Protein AF-A0A970MDV4-F1 (afdb_monomer_lite)

pLDDT: mean 79.56, std 22.93, range [24.38, 98.31]

Radius of gyration: 23.41 Å; chains: 1; bounding box: 81×40×71 Å

Foldseek 3Di:
DDDDDDDDDDDPDDDPPPPPPDDDDDDDDDDDPDPPDPDDDDPPDPDDLDDVVLVLVLVLLLQLVQCLLQPVNGLCPPLAQAKWKKWKWFQPDPSDTQKIKIKTHGPDPVCLVVNNIKIFIWGQDPLGTASYTDDMDGDSDPVVRVVVCVVVRIDTDDMDMHHRHHRDQDDADDDDCQVVLVVLVVVCVQVVCVVVPPDFAKKKKFWAGDHSNYQKTWIWIADPVGWIKIWIWGQDSVRHIDTDDIGTDDPSCPSSSVSSNVRGPDMDMHGHD

Structure (mmCIF, N/CA/C/O backbone):
data_AF-A0A970MDV4-F1
#
_entry.id   AF-A0A970MDV4-F1
#
loop_
_atom_site.group_PDB
_atom_site.id
_atom_site.type_symbol
_atom_site.label_atom_id
_atom_site.label_alt_id
_atom_site.label_comp_id
_atom_site.label_asym_id
_atom_site.label_entity_id
_atom_site.label_seq_id
_atom_site.pdbx_PDB_ins_code
_atom_site.Cartn_x
_atom_site.Cartn_y
_atom_site.Cartn_z
_atom_site.occupancy
_atom_site.B_iso_or_equiv
_atom_site.auth_seq_id
_atom_site.auth_comp_id
_atom_site.auth_asym_id
_atom_site.auth_atom_id
_atom_site.pdbx_PDB_model_num
ATOM 1 N N . MET A 1 1 ? -52.901 -11.281 -4.671 1.00 34.19 1 MET A N 1
ATOM 2 C CA . MET A 1 1 ? -52.686 -11.154 -6.132 1.00 34.19 1 MET A CA 1
ATOM 3 C C . MET A 1 1 ? -52.089 -9.789 -6.435 1.00 34.19 1 MET A C 1
ATOM 5 O O . MET A 1 1 ? -52.514 -8.809 -5.845 1.00 34.19 1 MET A O 1
ATOM 9 N N . LYS A 1 2 ? -51.070 -9.789 -7.300 1.00 34.41 2 LYS A N 1
ATOM 10 C CA . LYS A 1 2 ? -50.222 -8.684 -7.784 1.00 34.41 2 LYS A CA 1
ATOM 11 C C . LYS A 1 2 ? -50.882 -7.292 -7.829 1.00 34.41 2 LYS A C 1
ATOM 13 O O . LYS A 1 2 ? -51.957 -7.164 -8.407 1.00 34.41 2 LYS A O 1
ATOM 18 N N . LYS A 1 3 ? -50.132 -6.257 -7.418 1.00 29.36 3 LYS A N 1
ATOM 19 C CA . LYS A 1 3 ? -49.651 -5.188 -8.323 1.00 29.36 3 LYS A CA 1
ATOM 20 C C . LYS A 1 3 ? -48.594 -4.291 -7.655 1.00 29.36 3 LYS A C 1
ATOM 22 O O . LYS A 1 3 ? -48.889 -3.377 -6.898 1.00 29.36 3 LYS A O 1
ATOM 27 N N . LEU A 1 4 ? -47.357 -4.623 -8.005 1.00 29.02 4 LEU A N 1
ATOM 28 C CA . LEU A 1 4 ? -46.197 -3.769 -8.258 1.00 29.02 4 LEU A CA 1
ATOM 29 C C . LEU A 1 4 ? -46.567 -2.307 -8.602 1.00 29.02 4 LEU A C 1
ATOM 31 O O . LEU A 1 4 ? -47.333 -2.071 -9.538 1.00 29.02 4 LEU A O 1
ATOM 35 N N . LYS A 1 5 ? -45.971 -1.339 -7.901 1.00 30.86 5 LYS A N 1
ATOM 36 C CA . LYS A 1 5 ? -45.812 0.043 -8.373 1.00 30.86 5 LYS A CA 1
ATOM 37 C C . LYS A 1 5 ? -44.342 0.418 -8.219 1.00 30.86 5 LYS A C 1
ATOM 39 O O . LYS A 1 5 ? -43.886 0.712 -7.122 1.00 30.86 5 LYS A O 1
ATOM 44 N N . TYR A 1 6 ? -43.616 0.348 -9.329 1.00 31.81 6 TYR A N 1
ATOM 45 C CA . TYR A 1 6 ? -42.300 0.954 -9.462 1.00 31.81 6 TYR A CA 1
ATOM 46 C C . TYR A 1 6 ? -42.467 2.469 -9.537 1.00 31.81 6 TYR A C 1
ATOM 48 O O . TYR A 1 6 ? -43.231 2.965 -10.366 1.00 31.81 6 TYR A O 1
ATOM 56 N N . VAL A 1 7 ? -41.729 3.188 -8.701 1.00 31.83 7 VAL A N 1
ATOM 57 C CA . VAL A 1 7 ? -41.377 4.582 -8.957 1.00 31.83 7 VAL A CA 1
ATOM 58 C C . VAL A 1 7 ? -39.902 4.560 -9.340 1.00 31.83 7 VAL A C 1
ATOM 60 O O . VAL A 1 7 ? -39.042 4.277 -8.512 1.00 31.83 7 VAL A O 1
ATOM 63 N N . LEU A 1 8 ? -39.648 4.765 -10.635 1.00 28.97 8 LEU A N 1
ATOM 64 C CA . LEU A 1 8 ? -38.337 5.101 -11.178 1.00 28.97 8 LEU A CA 1
ATOM 65 C C . LEU A 1 8 ? -37.892 6.437 -10.567 1.00 28.97 8 LEU A C 1
ATOM 67 O O . LEU A 1 8 ? -38.620 7.422 -10.687 1.00 28.97 8 LEU A O 1
ATOM 71 N N . LEU A 1 9 ? -36.683 6.488 -10.007 1.00 25.95 9 LEU A N 1
ATOM 72 C CA . LEU A 1 9 ? -35.907 7.724 -9.927 1.00 25.95 9 LEU A CA 1
ATOM 73 C C . LEU A 1 9 ? -34.641 7.561 -10.789 1.00 25.95 9 LEU A C 1
ATOM 75 O O . LEU A 1 9 ? -34.023 6.494 -10.754 1.00 25.95 9 LEU A O 1
ATOM 79 N N . PRO A 1 10 ? -34.287 8.566 -11.605 1.00 35.53 10 PRO A N 1
ATOM 80 C CA . PRO A 1 10 ? -33.277 8.437 -12.644 1.00 35.53 10 PRO A CA 1
ATOM 81 C C . PRO A 1 10 ? -31.856 8.465 -12.072 1.00 35.53 10 PRO A C 1
ATOM 83 O O . PRO A 1 10 ? -31.455 9.412 -11.399 1.00 35.53 10 PRO A O 1
ATOM 86 N N . PHE A 1 11 ? -31.084 7.435 -12.417 1.00 28.08 11 PHE A N 1
ATOM 87 C CA . PHE A 1 11 ? -29.625 7.436 -12.368 1.00 28.08 11 PHE A CA 1
ATOM 88 C C . PHE A 1 11 ? -29.104 8.508 -13.334 1.00 28.08 11 PHE A C 1
ATOM 90 O O . PHE A 1 11 ? -29.209 8.359 -14.552 1.00 28.08 11 PHE A O 1
ATOM 97 N N . ILE A 1 12 ? -28.526 9.582 -12.800 1.00 33.72 12 ILE A N 1
ATOM 98 C CA . ILE A 1 12 ? -27.684 10.491 -13.579 1.00 33.72 12 ILE A CA 1
ATOM 99 C C . ILE A 1 12 ? -26.326 9.801 -13.719 1.00 33.72 12 ILE A C 1
ATOM 101 O O . ILE A 1 12 ? -25.435 9.947 -12.888 1.00 33.72 12 ILE A O 1
ATOM 105 N N . PHE A 1 13 ? -26.202 8.983 -14.764 1.00 30.97 13 PHE A N 1
ATOM 106 C CA . PHE A 1 13 ? -24.912 8.547 -15.279 1.00 30.97 13 PHE A CA 1
ATOM 107 C C . PHE A 1 13 ? -24.285 9.738 -16.007 1.00 30.97 13 PHE A C 1
ATOM 109 O O . PHE A 1 13 ? -24.797 10.194 -17.031 1.00 30.97 13 PHE A O 1
ATOM 116 N N . GLY A 1 14 ? -23.190 10.254 -15.452 1.00 28.81 14 GLY A N 1
ATOM 117 C CA . GLY A 1 14 ? -22.307 11.185 -16.139 1.00 28.81 14 GLY A CA 1
ATOM 118 C C . GLY A 1 14 ? -21.745 10.513 -17.387 1.00 28.81 14 GLY A C 1
ATOM 119 O O . GLY A 1 14 ? -20.972 9.562 -17.311 1.00 28.81 14 GLY A O 1
ATOM 120 N N . ILE A 1 15 ? -22.205 11.001 -18.531 1.00 31.33 15 ILE A N 1
ATOM 121 C CA . ILE A 1 15 ? -21.808 10.614 -19.878 1.00 31.33 15 ILE A CA 1
ATOM 122 C C . ILE A 1 15 ? -20.316 10.932 -20.055 1.00 31.33 15 ILE A C 1
ATOM 124 O O . ILE A 1 15 ? -19.943 12.095 -20.197 1.00 31.33 15 ILE A O 1
ATOM 128 N N . PHE A 1 16 ? -19.464 9.905 -20.100 1.00 27.72 16 PHE A N 1
ATOM 129 C CA . PHE A 1 16 ? -18.185 10.012 -20.799 1.00 27.72 16 PHE A CA 1
ATOM 130 C C . PHE A 1 16 ? -18.484 9.910 -22.295 1.00 27.72 16 PHE A C 1
ATOM 132 O O . PHE A 1 16 ? -18.829 8.848 -22.816 1.00 27.72 16 PHE A O 1
ATOM 139 N N . ILE A 1 17 ? -18.413 11.050 -22.979 1.00 31.91 17 ILE A N 1
ATOM 140 C CA . ILE A 1 17 ? -18.464 11.122 -24.435 1.00 31.91 17 ILE A CA 1
ATOM 141 C C . ILE A 1 17 ? -17.200 10.436 -24.958 1.00 31.91 17 ILE A C 1
ATOM 143 O O . ILE A 1 17 ? -16.106 10.995 -24.910 1.00 31.91 17 ILE A O 1
ATOM 147 N N . ILE A 1 18 ? -17.360 9.213 -25.462 1.00 32.44 18 ILE A N 1
ATOM 148 C CA . ILE A 1 18 ? -16.395 8.579 -26.358 1.00 32.44 18 ILE A CA 1
ATOM 149 C C . ILE A 1 18 ? -16.449 9.374 -27.659 1.00 32.44 18 ILE A C 1
ATOM 151 O O . ILE A 1 18 ? -17.307 9.147 -28.513 1.00 32.44 18 ILE A O 1
ATOM 155 N N . GLN A 1 19 ? -15.545 10.336 -27.809 1.00 29.20 19 GLN A N 1
ATOM 156 C CA . GLN A 1 19 ? -15.331 10.979 -29.093 1.00 29.20 19 GLN A CA 1
ATOM 157 C C . GLN A 1 19 ? -14.361 10.111 -29.895 1.00 29.20 19 GLN A C 1
ATOM 159 O O . GLN A 1 19 ? -13.142 10.227 -29.798 1.00 29.20 19 GLN A O 1
ATOM 164 N N . ILE A 1 20 ? -14.946 9.190 -30.663 1.00 32.31 20 ILE A N 1
ATOM 165 C CA . ILE A 1 20 ? -14.275 8.448 -31.728 1.00 32.31 20 ILE A CA 1
ATOM 166 C C . ILE A 1 20 ? -13.854 9.475 -32.783 1.00 32.31 20 ILE A C 1
ATOM 168 O O . ILE A 1 20 ? -14.642 9.857 -33.646 1.00 32.31 20 ILE A O 1
ATOM 172 N N . CYS A 1 21 ? -12.609 9.939 -32.716 1.00 25.56 21 CYS A N 1
ATOM 173 C CA . CYS A 1 21 ? -11.969 10.588 -33.853 1.00 25.56 21 CYS A CA 1
ATOM 174 C C . CYS A 1 21 ? -11.434 9.500 -34.784 1.00 25.56 21 CYS A C 1
ATOM 176 O O . CYS A 1 21 ? -10.275 9.099 -34.732 1.00 25.56 21 CYS A O 1
ATOM 178 N N . SER A 1 22 ? -12.320 9.020 -35.650 1.00 28.19 22 SER A N 1
ATOM 179 C CA . SER A 1 22 ? -11.954 8.385 -36.906 1.00 28.19 22 SER A CA 1
ATOM 180 C C . SER A 1 22 ? -11.324 9.431 -37.828 1.00 28.19 22 SER A C 1
ATOM 182 O O . SER A 1 22 ? -12.033 10.287 -38.350 1.00 28.19 22 SER A O 1
ATOM 184 N N . CYS A 1 23 ? -10.015 9.325 -38.056 1.00 24.39 23 CYS A N 1
ATOM 185 C CA . CYS A 1 23 ? -9.337 9.941 -39.194 1.00 24.39 23 CYS A CA 1
ATOM 186 C C . CYS A 1 23 ? -8.389 8.921 -39.837 1.00 24.39 23 CYS A C 1
ATOM 188 O O . CYS A 1 23 ? -7.290 8.673 -39.360 1.00 24.39 23 CYS A O 1
ATOM 190 N N . SER A 1 24 ? -8.893 8.349 -40.929 1.00 24.38 24 SER A N 1
ATOM 191 C CA . SER A 1 24 ? -8.197 8.083 -42.189 1.00 24.38 24 SER A CA 1
ATOM 192 C C . SER A 1 24 ? -6.886 7.293 -42.167 1.00 24.38 24 SER A C 1
ATOM 1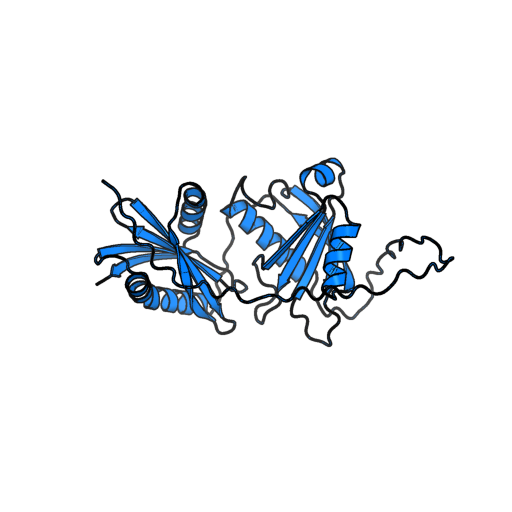94 O O . SER A 1 24 ? -5.798 7.824 -41.964 1.00 24.38 24 SER A O 1
ATOM 196 N N . TYR A 1 25 ? -7.013 6.032 -42.588 1.00 25.72 25 TYR A N 1
ATOM 197 C CA . TYR A 1 25 ? -5.978 5.306 -43.317 1.00 25.72 25 TYR A CA 1
ATOM 198 C C . TYR A 1 25 ? -5.470 6.147 -44.496 1.00 25.72 25 TYR A C 1
ATOM 200 O O . TYR A 1 25 ? -6.201 6.397 -45.456 1.00 25.72 25 TYR A O 1
ATOM 208 N N . THR A 1 26 ? -4.192 6.505 -44.469 1.00 26.41 26 THR A N 1
ATOM 209 C CA . THR A 1 26 ? -3.421 6.749 -45.688 1.00 26.41 26 THR A CA 1
ATOM 210 C C . THR A 1 26 ? -2.313 5.714 -45.759 1.00 26.41 26 THR A C 1
ATOM 212 O O . THR A 1 26 ? -1.418 5.696 -44.917 1.00 26.41 26 THR A O 1
ATOM 215 N N . ASN A 1 27 ? -2.390 4.858 -46.779 1.00 28.86 27 ASN A N 1
ATOM 216 C CA . ASN A 1 27 ? -1.297 3.998 -47.211 1.00 28.86 27 ASN A CA 1
ATOM 217 C C . ASN A 1 27 ? -0.048 4.856 -47.466 1.00 28.86 27 ASN A C 1
ATOM 219 O O . ASN A 1 27 ? -0.024 5.654 -48.401 1.00 28.86 27 ASN A O 1
ATOM 223 N N . GLY A 1 28 ? 0.977 4.674 -46.636 1.00 24.95 28 GLY A N 1
ATOM 224 C CA . GLY A 1 28 ? 2.299 5.268 -46.788 1.00 24.95 28 GLY A CA 1
ATOM 225 C C . GLY A 1 28 ? 3.351 4.182 -46.639 1.00 24.95 28 GLY A C 1
ATOM 226 O O . GLY A 1 28 ? 3.690 3.773 -45.536 1.00 24.95 28 GLY A O 1
ATOM 227 N N . ILE A 1 29 ? 3.824 3.693 -47.779 1.00 31.55 29 ILE A N 1
ATOM 228 C CA . ILE A 1 29 ? 4.949 2.773 -47.917 1.00 31.55 29 ILE A CA 1
ATOM 229 C C . ILE A 1 29 ? 6.215 3.427 -47.343 1.00 31.55 29 ILE A C 1
ATOM 231 O O . ILE A 1 29 ? 6.569 4.536 -47.737 1.00 31.55 29 ILE A O 1
ATOM 235 N N . GLY A 1 30 ? 6.927 2.685 -46.491 1.00 31.69 30 GLY A N 1
ATOM 236 C CA . GLY A 1 30 ? 8.358 2.859 -46.247 1.00 31.69 30 GLY A CA 1
ATOM 237 C C . GLY A 1 30 ? 8.736 3.590 -44.961 1.00 31.69 30 GLY A C 1
ATOM 238 O O . GLY A 1 30 ? 8.931 4.801 -44.967 1.00 31.69 30 GLY A O 1
ATOM 239 N N . LYS A 1 31 ? 8.976 2.823 -43.894 1.00 29.64 31 LYS A N 1
ATOM 240 C CA . LYS A 1 31 ? 10.114 2.996 -42.977 1.00 29.64 31 LYS A CA 1
ATOM 241 C C . LYS A 1 31 ? 10.286 1.701 -42.183 1.00 29.64 31 LYS A C 1
ATOM 243 O O . LYS A 1 31 ? 9.320 1.144 -41.688 1.00 29.64 31 LYS A O 1
ATOM 248 N N . SER A 1 32 ? 11.517 1.211 -42.187 1.00 30.95 32 SER A N 1
ATOM 249 C CA . SER A 1 32 ? 11.992 -0.040 -41.601 1.00 30.95 32 SER A CA 1
ATOM 250 C C . SER A 1 32 ? 11.464 -0.308 -40.192 1.00 30.95 32 SER A C 1
ATOM 252 O O . SER A 1 32 ? 11.582 0.565 -39.331 1.00 30.95 32 SER A O 1
ATOM 254 N N . ASP A 1 33 ? 11.014 -1.543 -39.962 1.00 34.38 33 ASP A N 1
ATOM 255 C CA . ASP A 1 33 ? 10.887 -2.157 -38.641 1.00 34.38 33 ASP A CA 1
ATOM 256 C C . ASP A 1 33 ? 12.262 -2.175 -37.961 1.00 34.38 33 ASP A C 1
ATOM 258 O O . ASP A 1 33 ? 13.054 -3.106 -38.106 1.00 34.38 33 ASP A O 1
ATOM 262 N N . ILE A 1 34 ? 12.583 -1.095 -37.256 1.00 32.12 34 ILE A N 1
ATOM 263 C CA . ILE A 1 34 ? 13.655 -1.080 -36.270 1.00 32.12 34 ILE A CA 1
ATOM 264 C C . ILE A 1 34 ? 12.935 -1.060 -34.933 1.00 32.12 34 ILE A C 1
ATOM 266 O O . ILE A 1 34 ? 12.512 -0.007 -34.460 1.00 32.12 34 ILE A O 1
ATOM 270 N N . ILE A 1 35 ? 12.769 -2.246 -34.350 1.00 33.47 35 ILE A N 1
ATOM 271 C CA . ILE A 1 35 ? 12.540 -2.374 -32.912 1.00 33.47 35 ILE A CA 1
ATOM 272 C C . ILE A 1 35 ? 13.696 -1.604 -32.258 1.00 33.47 35 ILE A C 1
ATOM 274 O O . ILE A 1 35 ? 14.850 -1.931 -32.554 1.00 33.47 35 ILE A O 1
ATOM 278 N N . PRO A 1 36 ? 13.446 -0.552 -31.458 1.00 31.20 36 PRO A N 1
ATOM 279 C CA . PRO A 1 36 ? 14.528 0.174 -30.821 1.00 31.20 36 PRO A CA 1
ATOM 280 C C . PRO A 1 36 ? 15.247 -0.791 -29.881 1.00 31.20 36 PRO A C 1
ATOM 282 O O . PRO A 1 36 ? 14.718 -1.199 -28.850 1.00 31.20 36 PRO A O 1
ATOM 285 N N . THR A 1 37 ? 16.453 -1.200 -30.269 1.00 29.08 37 THR A N 1
ATOM 286 C CA . THR A 1 37 ? 17.351 -1.951 -29.400 1.00 29.08 37 THR A CA 1
ATOM 287 C C . THR A 1 37 ? 17.608 -1.089 -28.164 1.00 29.08 37 THR A C 1
ATOM 289 O O . THR A 1 37 ? 18.023 0.061 -28.337 1.00 29.08 37 THR A O 1
ATOM 292 N N . PRO A 1 38 ? 17.383 -1.587 -26.934 1.00 36.47 38 PRO A N 1
ATOM 293 C CA . PRO A 1 38 ? 17.669 -0.819 -25.734 1.00 36.47 38 PRO A CA 1
ATOM 294 C C . PRO A 1 38 ? 19.141 -0.418 -25.748 1.00 36.47 38 PRO A C 1
ATOM 296 O O . PRO A 1 38 ? 20.031 -1.273 -25.767 1.00 36.47 38 PRO A O 1
ATOM 299 N N . THR A 1 39 ? 19.405 0.884 -25.783 1.00 35.47 39 THR A N 1
ATOM 300 C CA . THR A 1 39 ? 20.762 1.406 -25.660 1.00 35.47 39 THR A CA 1
ATOM 301 C C . THR A 1 39 ? 21.313 0.964 -24.300 1.00 35.47 39 THR A C 1
ATOM 303 O O . THR A 1 39 ? 20.648 1.196 -23.285 1.00 35.47 39 THR A O 1
ATOM 306 N N . PRO A 1 40 ? 22.491 0.318 -24.231 1.00 35.72 40 PRO A N 1
ATOM 307 C CA . PRO A 1 40 ? 23.094 -0.033 -22.954 1.00 35.72 40 PRO A CA 1
ATOM 308 C C . PRO A 1 40 ? 23.370 1.241 -22.149 1.00 35.72 40 PRO A C 1
ATOM 310 O O . PRO A 1 40 ? 23.857 2.242 -22.678 1.00 35.72 40 PRO A O 1
ATOM 313 N N . PHE A 1 41 ? 23.002 1.196 -20.872 1.00 42.53 41 PHE A N 1
ATOM 314 C CA . PHE A 1 41 ? 23.111 2.313 -19.941 1.00 42.53 41 PHE A CA 1
ATOM 315 C C . PHE A 1 41 ? 24.577 2.665 -19.669 1.00 42.53 41 PHE A C 1
ATOM 317 O O . PHE A 1 41 ? 25.425 1.784 -19.530 1.00 42.53 41 PHE A O 1
ATOM 324 N N . ASN A 1 42 ? 24.853 3.966 -19.594 1.00 34.66 42 ASN A N 1
ATOM 325 C CA . ASN A 1 42 ? 26.130 4.522 -19.172 1.00 34.66 42 ASN A CA 1
ATOM 326 C C . ASN A 1 42 ? 25.955 5.032 -17.736 1.00 34.66 42 ASN A C 1
ATOM 328 O O . ASN A 1 42 ? 25.297 6.048 -17.526 1.00 34.66 42 ASN A O 1
ATOM 332 N N . GLU A 1 43 ? 26.536 4.323 -16.767 1.00 41.81 43 GLU A N 1
ATOM 333 C CA . GLU A 1 43 ? 26.414 4.576 -15.318 1.00 41.81 43 GLU A CA 1
ATOM 334 C C . GLU A 1 43 ? 26.976 5.934 -14.847 1.00 41.81 43 GLU A C 1
ATOM 336 O O . GLU A 1 43 ? 26.873 6.262 -13.673 1.00 41.81 43 GLU A O 1
ATOM 341 N N . ASN A 1 44 ? 27.536 6.759 -15.740 1.00 34.31 44 ASN A N 1
ATOM 342 C CA . ASN A 1 44 ? 28.281 7.971 -15.375 1.00 34.31 44 ASN A CA 1
ATOM 343 C C . ASN A 1 44 ? 27.617 9.299 -15.802 1.00 34.31 44 ASN A C 1
ATOM 345 O O . ASN A 1 44 ? 28.288 10.327 -15.919 1.00 34.31 44 ASN A O 1
ATOM 349 N N . GLY A 1 45 ? 26.308 9.307 -16.064 1.00 40.19 45 GLY A N 1
ATOM 350 C CA . GLY A 1 45 ? 25.555 10.512 -16.435 1.00 40.19 45 GLY A CA 1
ATOM 351 C C . GLY A 1 45 ? 25.043 11.302 -15.227 1.00 40.19 45 GLY A C 1
ATOM 352 O O . GLY A 1 45 ? 23.876 11.185 -14.875 1.00 40.19 45 GLY A O 1
ATOM 353 N N . ASN A 1 46 ? 25.902 12.122 -14.616 1.00 38.53 46 ASN A N 1
ATOM 354 C CA . ASN A 1 46 ? 25.573 13.015 -13.497 1.00 38.53 46 ASN A CA 1
ATOM 355 C C . ASN A 1 46 ? 24.463 14.031 -13.846 1.00 38.53 46 ASN A C 1
ATOM 357 O O . ASN A 1 46 ? 24.745 15.077 -14.428 1.00 38.53 46 ASN A O 1
ATOM 361 N N . ASN A 1 47 ? 23.218 13.705 -13.484 1.00 44.81 47 ASN A N 1
ATOM 362 C CA . ASN A 1 47 ? 22.131 14.612 -13.079 1.00 44.81 47 ASN A CA 1
ATOM 363 C C . ASN A 1 47 ? 20.914 13.751 -12.705 1.00 44.81 47 ASN A C 1
ATOM 365 O O . ASN A 1 47 ? 19.972 13.607 -13.485 1.00 44.81 47 ASN A O 1
ATOM 369 N N . HIS A 1 48 ? 20.949 13.112 -11.536 1.00 54.44 48 HIS A N 1
ATOM 370 C CA . HIS A 1 48 ? 19.837 12.269 -11.116 1.00 54.44 48 HIS A CA 1
ATOM 371 C C . HIS A 1 48 ? 18.790 13.108 -10.381 1.00 54.44 48 HIS A C 1
ATOM 373 O O . HIS A 1 48 ? 18.959 13.446 -9.217 1.00 54.44 48 HIS A O 1
ATOM 379 N N . LEU A 1 49 ? 17.700 13.437 -11.081 1.00 71.12 49 LEU A N 1
ATOM 380 C CA . LEU A 1 49 ? 16.486 14.030 -10.495 1.00 71.12 49 LEU A CA 1
ATOM 381 C C . LEU A 1 49 ? 15.765 13.067 -9.528 1.00 71.12 49 LEU A C 1
ATOM 383 O O . LEU A 1 49 ? 14.822 13.465 -8.855 1.00 71.12 49 LEU A O 1
ATOM 387 N N . ILE A 1 50 ? 16.176 11.796 -9.501 1.00 81.75 50 ILE A N 1
ATOM 388 C CA . ILE A 1 50 ? 15.589 10.706 -8.718 1.00 81.75 50 ILE A CA 1
ATOM 389 C C . ILE A 1 50 ? 16.718 9.945 -8.036 1.00 81.75 50 ILE A C 1
ATOM 391 O O . ILE A 1 50 ? 17.632 9.486 -8.727 1.00 81.75 50 ILE A O 1
ATOM 395 N N . ASP A 1 51 ? 16.612 9.742 -6.724 1.00 87.81 51 ASP A N 1
ATOM 396 C CA . ASP A 1 51 ? 17.399 8.725 -6.033 1.00 87.81 51 ASP A CA 1
ATOM 397 C C . ASP A 1 51 ? 16.840 7.336 -6.377 1.00 87.81 51 ASP A C 1
ATOM 399 O O . ASP A 1 51 ? 15.726 6.960 -6.006 1.00 87.81 51 ASP A O 1
ATOM 403 N N . ILE A 1 52 ? 17.601 6.586 -7.174 1.00 88.00 52 ILE A N 1
ATOM 404 C CA . ILE A 1 52 ? 17.173 5.285 -7.684 1.00 88.00 52 ILE A CA 1
ATOM 405 C C . ILE A 1 52 ? 17.174 4.200 -6.602 1.00 88.00 52 ILE A C 1
ATOM 407 O O . ILE A 1 52 ? 16.426 3.233 -6.731 1.00 88.00 52 ILE A O 1
ATOM 411 N N . GLU A 1 53 ? 18.001 4.329 -5.563 1.00 90.69 53 GLU A N 1
ATOM 412 C CA . GLU A 1 53 ? 18.051 3.346 -4.480 1.00 90.69 53 GLU A CA 1
ATOM 413 C C . GLU A 1 53 ? 16.876 3.550 -3.524 1.00 90.69 53 GLU A C 1
ATOM 415 O O . GLU A 1 53 ? 16.198 2.575 -3.202 1.00 90.69 53 GLU A O 1
ATOM 420 N N . GLU A 1 54 ? 16.545 4.802 -3.193 1.00 89.94 54 GLU A N 1
ATOM 421 C CA . GLU A 1 54 ? 15.328 5.129 -2.433 1.00 89.94 54 GLU A CA 1
ATOM 422 C C . GLU A 1 54 ? 14.067 4.630 -3.160 1.00 89.94 54 GLU A C 1
ATOM 424 O O . GLU A 1 54 ? 13.185 4.008 -2.562 1.00 89.94 54 GLU A O 1
ATOM 429 N N . LEU A 1 55 ? 14.000 4.831 -4.482 1.00 91.38 55 LEU A N 1
ATOM 430 C CA . LEU A 1 55 ? 12.892 4.333 -5.295 1.00 91.38 55 LEU A CA 1
ATOM 431 C C . LEU A 1 55 ? 12.783 2.802 -5.233 1.00 91.38 55 LEU A C 1
ATOM 433 O O . LEU A 1 55 ? 11.687 2.266 -5.066 1.00 91.38 55 LEU A O 1
ATOM 437 N N . LYS A 1 56 ? 13.906 2.085 -5.372 1.00 92.69 56 LYS A N 1
ATOM 438 C CA . LYS A 1 56 ? 13.931 0.617 -5.282 1.00 92.69 56 LYS A CA 1
ATOM 439 C C . LYS A 1 56 ? 13.495 0.133 -3.904 1.00 92.69 56 LYS A C 1
ATOM 441 O O . LYS A 1 56 ? 12.745 -0.835 -3.833 1.00 92.69 56 LYS A O 1
ATOM 446 N N . GLU A 1 57 ? 13.948 0.783 -2.837 1.00 91.44 57 GLU A N 1
ATOM 447 C CA . GLU A 1 57 ? 13.558 0.438 -1.471 1.00 91.44 57 GLU A CA 1
ATOM 448 C C . GLU A 1 57 ? 12.052 0.622 -1.262 1.00 91.44 57 GLU A C 1
ATOM 450 O O . GLU A 1 57 ? 11.383 -0.298 -0.791 1.00 91.44 57 GLU A O 1
ATOM 455 N N . SER A 1 58 ? 11.495 1.757 -1.693 1.00 91.25 58 SER A N 1
ATOM 456 C CA . SER A 1 58 ? 10.055 2.026 -1.609 1.00 91.25 58 SER A CA 1
ATOM 457 C C . SER A 1 58 ? 9.229 0.979 -2.369 1.00 91.25 58 SER A C 1
ATOM 459 O O . SER A 1 58 ? 8.251 0.444 -1.849 1.00 91.25 58 SER A O 1
ATOM 461 N N . VAL A 1 59 ? 9.667 0.590 -3.568 1.00 93.56 59 VAL A N 1
ATOM 462 C CA . VAL A 1 59 ? 8.986 -0.434 -4.381 1.00 93.56 59 VAL A CA 1
ATOM 463 C C . VAL A 1 59 ? 9.088 -1.818 -3.761 1.00 93.56 59 VAL A C 1
ATOM 465 O O . VAL A 1 59 ? 8.117 -2.573 -3.784 1.00 93.56 59 VAL A O 1
ATOM 468 N N . ALA A 1 60 ? 10.247 -2.163 -3.202 1.00 93.56 60 ALA A N 1
ATOM 469 C CA . ALA A 1 60 ? 10.422 -3.421 -2.496 1.00 93.56 60 ALA A CA 1
ATOM 470 C C . ALA A 1 60 ? 9.492 -3.487 -1.277 1.00 93.56 60 ALA A C 1
ATOM 472 O O . ALA A 1 60 ? 8.757 -4.461 -1.143 1.00 93.56 60 ALA A O 1
ATOM 473 N N . ASN A 1 61 ? 9.459 -2.435 -0.452 1.00 92.56 61 ASN A N 1
ATOM 474 C CA . ASN A 1 61 ? 8.586 -2.349 0.721 1.00 92.56 61 ASN A CA 1
ATOM 475 C C . ASN A 1 61 ? 7.105 -2.448 0.350 1.00 92.56 61 ASN A C 1
ATOM 477 O O . ASN A 1 61 ? 6.375 -3.207 0.982 1.00 92.56 61 ASN A O 1
ATOM 481 N N . LEU A 1 62 ? 6.684 -1.782 -0.725 1.00 92.88 62 LEU A N 1
ATOM 482 C CA . LEU A 1 62 ? 5.325 -1.881 -1.246 1.00 92.88 62 LEU A CA 1
ATOM 483 C C . LEU A 1 62 ? 4.960 -3.330 -1.588 1.00 92.88 62 LEU A C 1
ATOM 485 O O . LEU A 1 62 ? 3.887 -3.805 -1.215 1.00 92.88 62 LEU A O 1
ATOM 489 N N . ILE A 1 63 ? 5.845 -4.033 -2.302 1.00 94.00 63 ILE A N 1
ATOM 490 C CA . ILE A 1 63 ? 5.627 -5.429 -2.702 1.00 94.00 63 ILE A CA 1
ATOM 491 C C . ILE A 1 63 ? 5.634 -6.347 -1.472 1.00 94.00 63 ILE A C 1
ATOM 493 O O . ILE A 1 63 ? 4.785 -7.230 -1.366 1.00 94.00 63 ILE A O 1
ATOM 497 N N . TYR A 1 64 ? 6.553 -6.137 -0.526 1.00 94.44 64 TYR A N 1
ATOM 498 C CA . TYR A 1 64 ? 6.613 -6.911 0.717 1.00 94.44 64 TYR A CA 1
ATOM 499 C C . TYR A 1 64 ? 5.351 -6.750 1.551 1.00 94.44 64 TYR A C 1
ATOM 501 O O . TYR A 1 64 ? 4.816 -7.745 2.039 1.00 94.44 64 TYR A O 1
ATOM 509 N N . ASP A 1 65 ? 4.871 -5.518 1.697 1.00 93.44 65 ASP A N 1
ATOM 510 C CA . ASP A 1 65 ? 3.654 -5.219 2.433 1.00 93.44 65 ASP A CA 1
ATOM 511 C C . ASP A 1 65 ? 2.450 -5.901 1.768 1.00 93.44 65 ASP A C 1
ATOM 513 O O . ASP A 1 65 ? 1.673 -6.561 2.457 1.00 93.44 65 ASP A O 1
ATOM 517 N N . ASP A 1 66 ? 2.310 -5.806 0.441 1.00 93.31 66 ASP A N 1
ATOM 518 C CA . ASP A 1 66 ? 1.211 -6.455 -0.283 1.00 93.31 66 ASP A CA 1
ATOM 519 C C . ASP A 1 66 ? 1.220 -7.980 -0.085 1.00 93.31 66 ASP A C 1
ATOM 521 O O . ASP A 1 66 ? 0.213 -8.562 0.323 1.00 93.31 66 ASP A O 1
ATOM 525 N N . ILE A 1 67 ? 2.378 -8.628 -0.248 1.00 93.75 67 ILE A N 1
ATOM 526 C CA . ILE A 1 67 ? 2.518 -10.074 -0.015 1.00 93.75 67 ILE A CA 1
ATOM 527 C C . ILE A 1 67 ? 2.211 -10.423 1.446 1.00 93.75 67 ILE A C 1
ATOM 529 O O . ILE A 1 67 ? 1.504 -11.393 1.716 1.00 93.75 67 ILE A O 1
ATOM 533 N N . TRP A 1 68 ? 2.682 -9.637 2.414 1.00 94.81 68 TRP A N 1
ATOM 534 C CA . TRP A 1 68 ? 2.466 -9.946 3.827 1.00 94.81 68 TRP A CA 1
ATOM 535 C C . TRP A 1 68 ? 1.004 -9.776 4.266 1.00 94.81 68 TRP A C 1
ATOM 537 O O . TRP A 1 68 ? 0.495 -10.577 5.060 1.00 94.81 68 TRP A O 1
ATOM 547 N N . PHE A 1 69 ? 0.321 -8.743 3.763 1.00 93.31 69 PHE A N 1
ATOM 548 C CA . PHE A 1 69 ? -1.075 -8.454 4.097 1.00 93.31 69 PHE A CA 1
ATOM 549 C C . PHE A 1 69 ? -2.065 -9.364 3.359 1.00 93.31 69 PHE A C 1
ATOM 551 O O . PHE A 1 69 ? -3.070 -9.757 3.960 1.00 93.31 69 PHE A O 1
ATOM 558 N N . PHE A 1 70 ? -1.796 -9.714 2.097 1.00 91.44 70 PHE A N 1
ATOM 559 C CA . PHE A 1 70 ? -2.715 -10.490 1.254 1.00 91.44 70 PHE A CA 1
ATOM 560 C C . PHE A 1 70 ? -2.329 -11.970 1.088 1.00 91.44 70 PHE A C 1
ATOM 562 O O . PHE A 1 70 ? -3.179 -12.775 0.701 1.00 91.44 70 PHE A O 1
ATOM 569 N N . GLY A 1 71 ? -1.095 -12.362 1.420 1.00 89.69 71 GLY A N 1
ATOM 570 C CA . GLY A 1 71 ? -0.605 -13.736 1.280 1.00 89.69 71 GLY A CA 1
ATOM 571 C C . GLY A 1 71 ? -0.743 -14.245 -0.155 1.00 89.69 71 GLY A C 1
ATOM 572 O O . GLY A 1 71 ? -0.466 -13.517 -1.102 1.00 89.69 71 GLY A O 1
ATOM 573 N N . ASP A 1 72 ? -1.266 -15.462 -0.319 1.00 87.25 72 ASP A N 1
ATOM 574 C CA . ASP A 1 72 ? -1.515 -16.094 -1.627 1.00 87.25 72 ASP A CA 1
ATOM 575 C C . ASP A 1 72 ? -2.510 -15.316 -2.516 1.00 87.25 72 ASP A C 1
ATOM 577 O O . ASP A 1 72 ? -2.664 -15.618 -3.696 1.00 87.25 72 ASP A O 1
ATOM 581 N N . SER A 1 73 ? -3.237 -14.344 -1.952 1.00 87.81 73 SER A N 1
ATOM 582 C CA . SER A 1 73 ? -4.127 -13.452 -2.712 1.00 87.81 73 SER A CA 1
ATOM 583 C C . SER A 1 73 ? -3.439 -12.165 -3.176 1.00 87.81 73 SER A C 1
ATOM 585 O O . SER A 1 73 ? -4.102 -11.315 -3.766 1.00 87.81 73 SER A O 1
ATOM 587 N N . SER A 1 74 ? -2.146 -11.995 -2.886 1.00 89.81 74 SER A N 1
ATOM 588 C CA . SER A 1 74 ? -1.353 -10.853 -3.336 1.00 89.81 74 SER A CA 1
ATOM 589 C C . SER A 1 74 ? -1.221 -10.844 -4.852 1.00 89.81 74 SER A C 1
ATOM 591 O O . SER A 1 74 ? -1.003 -11.871 -5.499 1.00 89.81 74 SER A O 1
ATOM 593 N N . ASP A 1 75 ? -1.261 -9.644 -5.420 1.00 86.06 75 ASP A N 1
ATOM 594 C CA . ASP A 1 75 ? -0.956 -9.447 -6.828 1.00 86.06 75 ASP A CA 1
ATOM 595 C C . ASP A 1 75 ? 0.523 -9.711 -7.149 1.00 86.06 75 ASP A C 1
ATOM 597 O O . ASP A 1 75 ? 0.877 -9.937 -8.307 1.00 86.06 75 ASP A O 1
ATOM 601 N N . PHE A 1 76 ? 1.389 -9.720 -6.145 1.00 90.12 76 PHE A N 1
ATOM 602 C CA . PHE A 1 76 ? 2.811 -10.001 -6.291 1.00 90.12 76 PHE A CA 1
ATOM 603 C C . PHE A 1 76 ? 3.178 -11.392 -5.780 1.00 90.12 76 PHE A C 1
ATOM 605 O O . PHE A 1 76 ? 4.357 -11.658 -5.525 1.00 90.12 76 PHE A O 1
ATOM 612 N N . ASP A 1 77 ? 2.200 -12.298 -5.662 1.00 86.50 77 ASP A N 1
ATOM 613 C CA . ASP A 1 77 ? 2.486 -13.690 -5.335 1.00 86.50 77 ASP A CA 1
ATOM 614 C C . ASP A 1 77 ? 3.563 -14.264 -6.274 1.00 86.50 77 ASP A C 1
ATOM 616 O O . ASP A 1 77 ? 3.584 -14.063 -7.494 1.00 86.50 77 ASP A O 1
ATOM 620 N N . GLY A 1 78 ? 4.527 -14.942 -5.658 1.00 87.00 78 GLY A N 1
ATOM 621 C CA . GLY A 1 78 ? 5.698 -15.498 -6.311 1.00 87.00 78 GLY A CA 1
ATOM 622 C C . GLY A 1 78 ? 6.770 -14.490 -6.743 1.00 87.00 78 GLY A C 1
ATOM 623 O O . GLY A 1 78 ? 7.728 -14.913 -7.391 1.00 87.00 78 GLY A O 1
ATOM 624 N N . PHE A 1 79 ? 6.691 -13.202 -6.398 1.00 91.06 79 PHE A N 1
ATOM 625 C CA . PHE A 1 79 ? 7.806 -12.269 -6.632 1.00 91.06 79 PHE A CA 1
ATOM 626 C C . PHE A 1 79 ? 8.981 -12.516 -5.674 1.00 91.06 79 PHE A C 1
ATOM 628 O O . PHE A 1 79 ? 10.118 -12.180 -6.001 1.00 91.06 79 PHE A O 1
ATOM 635 N N . GLU A 1 80 ? 8.726 -13.132 -4.519 1.00 91.56 80 GLU A N 1
ATOM 636 C CA . GLU A 1 80 ? 9.730 -13.379 -3.485 1.00 91.56 80 GLU A CA 1
ATOM 637 C C . GLU A 1 80 ? 10.938 -14.194 -3.972 1.00 91.56 80 GLU A C 1
ATOM 639 O O . GLU A 1 80 ? 10.819 -15.170 -4.717 1.00 91.56 80 GLU A O 1
ATOM 644 N N . ASN A 1 81 ? 12.108 -13.843 -3.437 1.00 91.50 81 ASN A N 1
ATOM 645 C CA . ASN A 1 81 ? 13.418 -14.445 -3.705 1.00 91.50 81 ASN A CA 1
ATOM 646 C C . ASN A 1 81 ? 13.869 -14.353 -5.169 1.00 91.50 81 ASN A C 1
ATOM 648 O O . ASN A 1 81 ? 14.624 -15.206 -5.643 1.00 91.50 81 ASN A O 1
ATOM 652 N N . LYS A 1 82 ? 13.439 -13.307 -5.881 1.00 89.81 82 LYS A N 1
ATOM 653 C CA . LYS A 1 82 ? 13.770 -13.093 -7.293 1.00 89.81 82 LYS A CA 1
ATOM 654 C C . LYS A 1 82 ? 14.388 -11.733 -7.538 1.00 89.81 82 LYS A C 1
ATOM 656 O O . LYS A 1 82 ? 14.168 -10.774 -6.802 1.00 89.81 82 LYS A O 1
ATOM 661 N N . THR A 1 83 ? 15.139 -11.661 -8.629 1.00 90.12 83 THR A N 1
ATOM 662 C CA . THR A 1 83 ? 15.700 -10.418 -9.148 1.00 90.12 83 THR A CA 1
ATOM 663 C C . THR A 1 83 ? 15.013 -10.075 -10.458 1.00 90.12 83 THR A C 1
ATOM 665 O O . THR A 1 83 ? 14.916 -10.909 -11.357 1.00 90.12 83 THR A O 1
ATOM 668 N N . PHE A 1 84 ? 14.574 -8.829 -10.577 1.00 91.56 84 PHE A N 1
ATOM 669 C CA . PHE A 1 84 ? 13.933 -8.293 -11.766 1.00 91.56 84 PHE A CA 1
ATOM 670 C C . PHE A 1 84 ? 14.825 -7.217 -12.367 1.00 91.56 84 PHE A C 1
ATOM 672 O O . PHE A 1 84 ? 15.379 -6.380 -11.645 1.00 91.56 84 PHE A O 1
ATOM 679 N N . LYS A 1 85 ? 14.939 -7.203 -13.697 1.00 92.50 85 LYS A N 1
ATOM 680 C CA . LYS A 1 85 ? 15.375 -5.980 -14.377 1.00 92.50 85 LYS A CA 1
ATOM 681 C C . LYS A 1 85 ? 14.247 -4.976 -14.267 1.00 92.50 85 LYS A C 1
ATOM 683 O O . LYS A 1 85 ? 13.084 -5.359 -14.376 1.00 92.50 85 LYS A O 1
ATOM 688 N N . ILE A 1 86 ? 14.594 -3.711 -14.085 1.00 94.06 86 ILE A N 1
ATOM 689 C CA . ILE A 1 86 ? 13.608 -2.640 -14.050 1.00 94.06 86 ILE A CA 1
ATOM 690 C C . ILE A 1 86 ? 13.876 -1.588 -15.114 1.00 94.06 86 ILE A C 1
ATOM 692 O O . ILE A 1 86 ? 15.029 -1.295 -15.431 1.00 94.06 86 ILE A O 1
ATOM 696 N N . GLY A 1 87 ? 12.798 -1.027 -15.649 1.00 94.31 87 GLY A N 1
ATOM 697 C CA . GLY A 1 87 ? 12.801 0.177 -16.471 1.00 94.31 87 GLY A CA 1
ATOM 698 C C . GLY A 1 87 ? 12.024 1.266 -15.751 1.00 94.31 87 GLY A C 1
ATOM 699 O O . GLY A 1 87 ? 10.899 1.031 -15.317 1.00 94.31 87 GLY A O 1
ATOM 700 N N . VAL A 1 88 ? 12.627 2.438 -15.613 1.00 93.94 88 VAL A N 1
ATOM 701 C CA . VAL A 1 88 ? 12.048 3.592 -14.929 1.00 93.94 88 VAL A CA 1
ATOM 702 C C . VAL A 1 88 ? 11.587 4.594 -15.969 1.00 93.94 88 VAL A C 1
ATOM 704 O O . VAL A 1 88 ? 12.341 4.951 -16.875 1.00 93.94 88 VAL A O 1
ATOM 707 N N . TYR A 1 89 ? 10.353 5.057 -15.821 1.00 93.12 89 TYR A N 1
ATOM 708 C CA . TYR A 1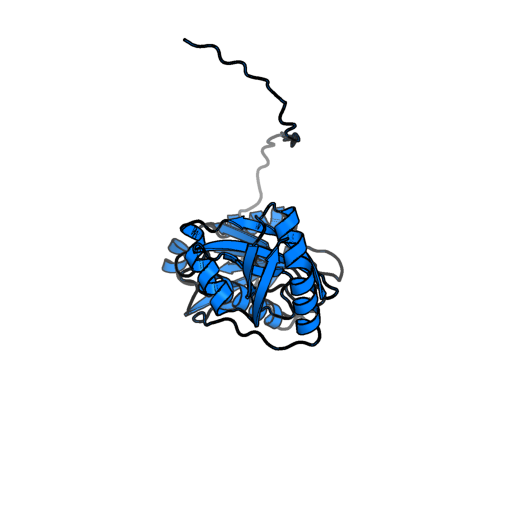 89 ? 9.701 5.981 -16.733 1.00 93.12 89 TYR A CA 1
ATOM 709 C C . TYR A 1 89 ? 9.160 7.167 -15.945 1.00 93.12 89 TYR A C 1
ATOM 711 O O . TYR A 1 89 ? 8.463 7.000 -14.945 1.00 93.12 89 TYR A O 1
ATOM 719 N N . ILE A 1 90 ? 9.459 8.374 -16.412 1.00 91.81 90 ILE A N 1
ATOM 720 C CA . ILE A 1 90 ? 9.067 9.620 -15.754 1.00 91.81 90 ILE A CA 1
ATOM 721 C C . ILE A 1 90 ? 8.229 10.462 -16.696 1.00 91.81 90 ILE A C 1
ATOM 723 O O . ILE A 1 90 ? 8.411 10.443 -17.916 1.00 91.81 90 ILE A O 1
ATOM 727 N N . LYS A 1 91 ? 7.315 11.246 -16.137 1.00 88.06 91 LYS A N 1
ATOM 728 C CA . LYS A 1 91 ? 6.620 12.254 -16.924 1.00 88.06 91 LYS A CA 1
ATOM 729 C C . LYS A 1 91 ? 7.605 13.376 -17.219 1.00 88.06 91 LYS A C 1
ATOM 731 O O . LYS A 1 91 ? 8.190 13.934 -16.299 1.00 88.06 91 LYS A O 1
ATOM 736 N N . ASN A 1 92 ? 7.802 13.700 -18.495 1.00 68.62 92 ASN A N 1
ATOM 737 C CA . ASN A 1 92 ? 8.747 14.739 -18.899 1.00 68.62 92 ASN A CA 1
ATOM 738 C C . ASN A 1 92 ? 8.172 16.120 -18.528 1.00 68.62 92 ASN A C 1
ATOM 740 O O . ASN A 1 92 ? 7.467 16.758 -19.312 1.00 68.62 92 ASN A O 1
ATOM 744 N N . LYS A 1 93 ? 8.380 16.526 -17.277 1.00 57.47 93 LYS A N 1
ATOM 745 C CA . LYS A 1 93 ? 8.005 17.819 -16.714 1.00 57.47 93 LYS A CA 1
ATOM 746 C C . LYS A 1 93 ? 9.184 18.311 -15.881 1.00 57.47 93 LYS A C 1
ATOM 748 O O . LYS A 1 93 ? 9.703 17.565 -15.063 1.00 57.47 93 LYS A O 1
ATOM 753 N N . ASN A 1 94 ? 9.599 19.546 -16.151 1.00 58.75 94 ASN A N 1
ATOM 754 C CA . ASN A 1 94 ? 10.615 20.316 -15.426 1.00 58.75 94 ASN A CA 1
ATOM 755 C C . ASN A 1 94 ? 10.684 19.962 -13.935 1.00 58.75 94 ASN A C 1
ATOM 757 O O . ASN A 1 94 ? 9.624 19.950 -13.323 1.00 58.75 94 ASN A O 1
ATOM 761 N N . ASP A 1 95 ? 11.896 19.770 -13.402 1.00 58.94 95 ASP A N 1
ATOM 762 C CA . ASP A 1 95 ? 12.380 19.729 -12.002 1.00 58.94 95 ASP A CA 1
ATOM 763 C C . ASP A 1 95 ? 11.537 19.068 -10.887 1.00 58.94 95 ASP A C 1
ATOM 765 O O . ASP A 1 95 ? 12.048 18.878 -9.788 1.00 58.94 95 ASP A O 1
ATOM 769 N N . ASN A 1 96 ? 10.283 18.688 -11.120 1.00 69.62 96 ASN A N 1
ATOM 770 C CA . ASN A 1 96 ? 9.373 18.145 -10.129 1.00 69.62 96 ASN A CA 1
ATOM 771 C C . ASN A 1 96 ? 8.669 16.908 -10.691 1.00 69.62 96 ASN A C 1
ATOM 773 O O . ASN A 1 96 ? 7.787 16.991 -11.552 1.00 69.62 96 ASN A O 1
ATOM 777 N N . ILE A 1 97 ? 9.097 15.756 -10.190 1.00 82.06 97 ILE A N 1
ATOM 778 C CA . ILE A 1 97 ? 8.581 14.444 -10.557 1.00 82.06 97 ILE A CA 1
ATOM 779 C C . ILE A 1 97 ? 7.543 14.081 -9.502 1.00 82.06 97 ILE A C 1
ATOM 781 O O . ILE A 1 97 ? 7.899 13.822 -8.360 1.00 82.06 97 ILE A O 1
ATOM 785 N N . ASP A 1 98 ? 6.269 14.100 -9.889 1.00 86.88 98 ASP A N 1
ATOM 786 C CA . ASP A 1 98 ? 5.123 13.766 -9.029 1.00 86.88 98 ASP A CA 1
ATOM 787 C C . ASP A 1 98 ? 4.854 12.255 -8.965 1.00 86.88 98 ASP A C 1
ATOM 789 O O . ASP A 1 98 ? 4.234 11.744 -8.033 1.00 86.88 98 ASP A O 1
ATOM 793 N N . SER A 1 99 ? 5.298 11.532 -9.988 1.00 91.25 99 SER A N 1
ATOM 794 C CA . SER A 1 99 ? 4.988 10.128 -10.189 1.00 91.25 99 SER A CA 1
ATOM 795 C C . SER A 1 99 ? 5.991 9.469 -11.126 1.00 91.25 99 SER A C 1
ATOM 797 O O . SER A 1 99 ? 6.513 10.085 -12.063 1.00 91.25 99 SER A O 1
ATOM 799 N N . ILE A 1 100 ? 6.237 8.189 -10.880 1.00 92.69 100 ILE A N 1
ATOM 800 C CA . ILE A 1 100 ? 7.183 7.362 -11.620 1.00 92.69 100 ILE A CA 1
ATOM 801 C C . ILE A 1 100 ? 6.506 6.039 -11.945 1.00 92.69 100 ILE A C 1
ATOM 803 O O . ILE A 1 100 ? 5.883 5.432 -11.078 1.00 92.69 100 ILE A O 1
ATOM 807 N N . PHE A 1 101 ? 6.661 5.569 -13.179 1.00 94.31 101 PHE A N 1
ATOM 808 C CA . PHE A 1 101 ? 6.354 4.187 -13.524 1.00 94.31 101 PHE A CA 1
ATOM 809 C C . PHE A 1 101 ? 7.618 3.336 -13.464 1.00 94.31 101 PHE A C 1
ATOM 811 O O . PHE A 1 101 ? 8.645 3.690 -14.045 1.00 94.31 101 PHE A O 1
ATOM 818 N N . ILE A 1 102 ? 7.525 2.182 -12.811 1.00 94.62 102 ILE A N 1
ATOM 819 C CA . ILE A 1 102 ? 8.567 1.160 -12.807 1.00 94.62 102 ILE A CA 1
ATOM 820 C C . ILE A 1 102 ? 8.019 -0.092 -13.455 1.00 94.62 102 ILE A C 1
ATOM 822 O O . ILE A 1 102 ? 7.109 -0.722 -12.926 1.00 94.62 102 ILE A O 1
ATOM 826 N N . CYS A 1 103 ? 8.602 -0.468 -14.584 1.00 94.50 103 CYS A N 1
ATOM 827 C CA . CYS A 1 103 ? 8.369 -1.762 -15.205 1.00 94.50 103 CYS A CA 1
ATOM 828 C C . CYS A 1 103 ? 9.327 -2.786 -14.619 1.00 94.50 103 CYS A C 1
ATOM 830 O O . CYS A 1 103 ? 10.532 -2.552 -14.616 1.00 94.50 103 CYS A O 1
ATOM 832 N N . MET A 1 104 ? 8.806 -3.920 -14.176 1.00 92.88 104 MET A N 1
ATOM 833 C CA . MET A 1 104 ? 9.548 -5.082 -13.716 1.00 92.88 104 MET A CA 1
ATOM 834 C C . MET A 1 104 ? 9.508 -6.159 -14.801 1.00 92.88 104 MET A C 1
ATOM 836 O O . MET A 1 104 ? 8.440 -6.614 -15.214 1.00 92.88 104 MET A O 1
ATOM 840 N N . TYR A 1 105 ? 10.693 -6.571 -15.244 1.00 88.19 105 TYR A N 1
ATOM 841 C CA . TYR A 1 105 ? 10.900 -7.567 -16.289 1.00 88.19 105 TYR A CA 1
ATOM 842 C C . TYR A 1 105 ? 11.469 -8.847 -15.654 1.00 88.19 105 TYR A C 1
ATOM 844 O O . TYR A 1 105 ? 12.638 -8.850 -15.236 1.00 88.19 105 TYR A O 1
ATOM 852 N N . PRO A 1 106 ? 10.685 -9.939 -15.558 1.00 81.88 106 PRO A N 1
ATOM 853 C CA . PRO A 1 106 ? 11.194 -11.213 -15.062 1.00 81.88 106 PRO A CA 1
ATOM 854 C C . PRO A 1 106 ? 12.277 -11.761 -16.004 1.00 81.88 106 PRO A C 1
ATOM 856 O O . PRO A 1 106 ? 12.046 -11.947 -17.204 1.00 81.88 106 PRO A O 1
ATOM 859 N N . GLU A 1 107 ? 13.475 -12.023 -15.471 1.00 75.12 107 GLU A N 1
ATOM 860 C CA . GLU A 1 107 ? 14.596 -12.522 -16.283 1.00 75.12 107 GLU A CA 1
ATOM 861 C C . GLU A 1 107 ? 14.345 -13.963 -16.777 1.00 75.12 107 GLU A C 1
ATOM 863 O O . GLU A 1 107 ? 14.673 -14.293 -17.921 1.00 75.12 107 GLU A O 1
ATOM 868 N N . GLU A 1 108 ? 13.699 -14.805 -15.965 1.00 74.94 108 GLU A N 1
ATOM 869 C CA . GLU A 1 108 ? 13.409 -16.204 -16.301 1.00 74.94 108 GLU A CA 1
ATOM 870 C C . GLU A 1 108 ? 12.055 -16.372 -17.010 1.00 74.94 108 GLU A C 1
ATOM 872 O O . GLU A 1 108 ? 11.037 -15.808 -16.606 1.00 74.94 108 GLU A O 1
ATOM 877 N N . GLU A 1 109 ? 12.034 -17.203 -18.054 1.00 71.81 109 GLU A N 1
ATOM 878 C CA . GLU A 1 109 ? 10.850 -17.471 -18.886 1.00 71.81 109 GLU A CA 1
ATOM 879 C C . GLU A 1 109 ? 9.679 -18.050 -18.089 1.00 71.81 109 GLU A C 1
ATOM 881 O O . GLU A 1 109 ? 8.557 -17.566 -18.206 1.00 71.81 109 GLU A O 1
ATOM 886 N N . ILE A 1 110 ? 9.962 -18.985 -17.178 1.00 69.88 110 ILE A N 1
ATOM 887 C CA . ILE A 1 110 ? 8.955 -19.592 -16.298 1.00 69.88 110 ILE A CA 1
ATOM 888 C C . ILE A 1 110 ? 8.246 -18.566 -15.400 1.00 69.88 110 ILE A C 1
ATOM 890 O O . ILE A 1 110 ? 7.122 -18.795 -14.955 1.00 69.88 110 ILE A O 1
ATOM 894 N N . TYR A 1 111 ? 8.891 -17.432 -15.114 1.00 70.94 111 TYR A N 1
ATOM 895 C CA . TYR A 1 111 ? 8.277 -16.343 -14.363 1.00 70.94 111 TYR A CA 1
ATOM 896 C C . TYR A 1 111 ? 7.521 -15.388 -15.272 1.00 70.94 111 TYR A C 1
ATOM 898 O O . TYR A 1 111 ? 6.451 -14.942 -14.876 1.00 70.94 111 TYR A O 1
ATOM 906 N N . ARG A 1 112 ? 7.995 -15.142 -16.500 1.00 70.38 112 ARG A N 1
ATOM 907 C CA . ARG A 1 112 ? 7.225 -14.371 -17.489 1.00 70.38 112 ARG A CA 1
ATOM 908 C C . ARG A 1 112 ? 5.871 -15.014 -17.778 1.00 70.38 112 ARG A C 1
ATOM 910 O O . ARG A 1 112 ? 4.871 -14.315 -17.764 1.00 70.38 112 ARG A O 1
ATOM 917 N N . GLU A 1 113 ? 5.819 -16.334 -17.939 1.00 68.12 113 GLU A N 1
ATOM 918 C CA . GLU A 1 113 ? 4.560 -17.053 -18.197 1.00 68.12 113 GLU A CA 1
ATOM 919 C C . GLU A 1 113 ? 3.571 -17.005 -17.020 1.00 68.12 113 GLU A C 1
ATOM 921 O O . GLU A 1 113 ? 2.362 -17.067 -17.227 1.00 68.12 113 GLU A O 1
ATOM 926 N N . LYS A 1 114 ? 4.069 -16.907 -15.780 1.00 71.12 114 LYS A N 1
ATOM 927 C CA . LYS A 1 114 ? 3.231 -16.924 -14.568 1.00 71.12 114 LYS A CA 1
ATOM 928 C C . LYS A 1 114 ? 2.842 -15.538 -14.065 1.00 71.12 114 LYS A C 1
ATOM 930 O O . LYS A 1 114 ? 1.756 -15.380 -13.522 1.00 71.12 114 LYS A O 1
ATOM 935 N N . MET A 1 115 ? 3.743 -14.569 -14.186 1.00 74.56 115 MET A N 1
ATOM 936 C CA . MET A 1 115 ? 3.628 -13.240 -13.567 1.00 74.56 115 MET A CA 1
ATOM 937 C C . MET A 1 115 ? 3.416 -12.138 -14.601 1.00 74.56 115 MET A C 1
ATOM 939 O O . MET A 1 115 ? 2.950 -11.055 -14.251 1.00 74.56 115 MET A O 1
ATOM 943 N N . GLY A 1 116 ? 3.753 -12.410 -15.864 1.00 82.56 116 GLY A N 1
ATOM 944 C CA . GLY A 1 116 ? 3.807 -11.402 -16.909 1.00 82.56 116 GLY A CA 1
ATOM 945 C C . GLY A 1 116 ? 4.842 -10.315 -16.622 1.00 82.56 116 GLY A C 1
ATOM 946 O O . GLY A 1 116 ? 5.653 -10.376 -15.694 1.00 82.56 116 GLY A O 1
ATOM 947 N N . TYR A 1 117 ? 4.798 -9.291 -17.454 1.00 87.62 117 TYR A N 1
ATOM 948 C CA . TYR A 1 117 ? 5.440 -8.009 -17.241 1.00 87.62 117 TYR A CA 1
ATOM 949 C C . TYR A 1 117 ? 4.541 -7.148 -16.369 1.00 87.62 117 TYR A C 1
ATOM 951 O O . TYR A 1 117 ? 3.346 -7.035 -16.632 1.00 87.62 117 TYR A O 1
ATOM 959 N N . THR A 1 118 ? 5.113 -6.535 -15.337 1.00 91.81 118 THR A N 1
ATOM 960 C CA . THR A 1 118 ? 4.353 -5.729 -14.376 1.00 91.81 118 THR A CA 1
ATOM 961 C C . THR A 1 118 ? 4.873 -4.304 -14.372 1.00 91.81 118 THR A C 1
ATOM 963 O O . THR A 1 118 ? 6.080 -4.104 -14.306 1.00 91.81 118 THR A O 1
ATOM 966 N N . ALA A 1 119 ? 3.991 -3.312 -14.413 1.00 93.69 119 ALA A N 1
ATOM 967 C CA . ALA A 1 119 ? 4.357 -1.916 -14.207 1.00 93.69 119 ALA A CA 1
ATOM 968 C C . ALA A 1 119 ? 3.646 -1.336 -12.992 1.00 93.69 119 ALA A C 1
ATOM 970 O O . ALA A 1 119 ? 2.448 -1.539 -12.833 1.00 93.69 119 ALA A O 1
ATOM 971 N N . LEU A 1 120 ? 4.378 -0.596 -12.164 1.00 94.56 120 LEU A N 1
ATOM 972 C CA . LEU A 1 120 ? 3.909 -0.006 -10.912 1.00 94.56 120 LEU A CA 1
ATOM 973 C C . LEU A 1 120 ? 4.056 1.507 -10.984 1.00 94.56 120 LEU A C 1
ATOM 975 O O . LEU A 1 120 ? 5.135 1.996 -11.317 1.00 94.56 120 LEU A O 1
ATOM 979 N N . MET A 1 121 ? 2.997 2.244 -10.664 1.00 93.50 121 MET A N 1
ATOM 980 C CA . MET A 1 121 ? 3.080 3.685 -10.460 1.00 93.50 121 MET A CA 1
ATOM 981 C C . MET A 1 121 ? 3.371 3.981 -8.992 1.00 93.50 121 MET A C 1
ATOM 983 O O . MET A 1 121 ? 2.567 3.649 -8.117 1.00 93.50 121 MET A O 1
ATOM 987 N N . VAL A 1 122 ? 4.488 4.655 -8.751 1.00 92.06 122 VAL A N 1
ATOM 988 C CA . VAL A 1 122 ? 4.910 5.156 -7.444 1.00 92.06 122 VAL A CA 1
ATOM 989 C C . VAL A 1 122 ? 4.737 6.668 -7.440 1.00 92.06 122 VAL A C 1
ATOM 991 O O . VAL A 1 122 ? 5.166 7.350 -8.373 1.00 92.06 122 VAL A O 1
ATOM 994 N N . LEU A 1 123 ? 4.080 7.194 -6.410 1.00 90.62 123 LEU A N 1
ATOM 995 C CA . LEU A 1 123 ? 3.926 8.634 -6.214 1.00 90.62 123 LEU A CA 1
ATOM 996 C C . LEU A 1 123 ? 5.115 9.183 -5.427 1.00 90.62 123 LEU A C 1
ATOM 998 O O . LEU A 1 123 ? 5.665 8.494 -4.569 1.00 90.62 123 LEU A O 1
ATOM 1002 N N . ASN A 1 124 ? 5.495 10.421 -5.715 1.00 87.44 124 ASN A N 1
ATOM 1003 C CA . ASN A 1 124 ? 6.534 11.136 -4.989 1.00 87.44 124 ASN A CA 1
ATOM 1004 C C . ASN A 1 124 ? 5.907 12.294 -4.206 1.00 87.44 124 ASN A C 1
ATOM 1006 O O . ASN A 1 124 ? 5.208 13.129 -4.786 1.00 87.44 124 ASN A O 1
ATOM 1010 N N . GLY A 1 125 ? 6.162 12.331 -2.902 1.00 84.19 125 GLY A N 1
ATOM 1011 C CA . GLY A 1 125 ? 5.606 13.316 -1.982 1.00 84.19 125 GLY A CA 1
ATOM 1012 C C . GLY A 1 125 ? 6.691 14.034 -1.186 1.00 84.19 125 GLY A C 1
ATOM 1013 O O . GLY A 1 125 ? 7.888 13.844 -1.396 1.00 84.19 125 GLY A O 1
ATOM 1014 N N . LYS A 1 126 ? 6.286 14.870 -0.224 1.00 83.94 126 LYS A N 1
ATOM 1015 C CA . LYS A 1 126 ? 7.245 15.592 0.638 1.00 83.94 126 LYS A CA 1
ATOM 1016 C C . LYS A 1 126 ? 8.065 14.666 1.536 1.00 83.94 126 LYS A C 1
ATOM 1018 O O . LYS A 1 126 ? 9.140 15.056 1.979 1.00 83.94 126 LYS A O 1
ATOM 1023 N N . ARG A 1 127 ? 7.534 13.474 1.817 1.00 83.19 127 ARG A N 1
ATOM 1024 C CA . ARG A 1 127 ? 8.124 12.450 2.690 1.00 83.19 127 ARG A CA 1
ATOM 1025 C C . ARG A 1 127 ? 8.829 11.344 1.886 1.00 83.19 127 ARG A C 1
ATOM 1027 O O . ARG A 1 127 ? 9.011 10.248 2.398 1.00 83.19 127 ARG A O 1
ATOM 1034 N N . GLY A 1 128 ? 9.185 11.623 0.628 1.00 87.75 128 GLY A N 1
ATOM 1035 C CA . GLY A 1 128 ? 9.794 10.665 -0.298 1.00 87.75 128 GLY A CA 1
ATOM 1036 C C . GLY A 1 128 ? 8.768 9.891 -1.128 1.00 87.75 128 GLY A C 1
ATOM 1037 O O . GLY A 1 128 ? 7.608 10.299 -1.276 1.00 87.75 128 GLY A O 1
ATOM 1038 N N . PHE A 1 129 ?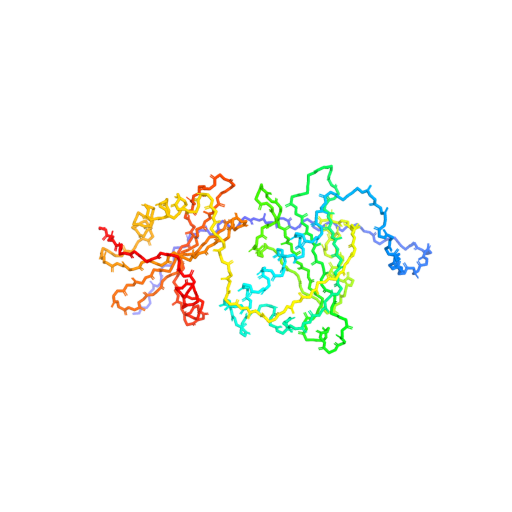 9.195 8.758 -1.684 1.00 90.38 129 PHE A N 1
ATOM 1039 C CA . PHE A 1 129 ? 8.320 7.888 -2.472 1.00 90.38 129 PHE A CA 1
ATOM 1040 C C . PHE A 1 129 ? 7.277 7.194 -1.601 1.00 90.38 129 PHE A C 1
ATOM 1042 O O . PHE A 1 129 ? 7.619 6.533 -0.621 1.00 90.38 129 PHE A O 1
ATOM 1049 N N . HIS A 1 130 ? 6.010 7.294 -1.997 1.00 89.44 130 HIS A N 1
ATOM 1050 C CA . HIS A 1 130 ? 4.890 6.712 -1.268 1.00 89.44 130 HIS A CA 1
ATOM 1051 C C . HIS A 1 130 ? 5.024 5.189 -1.222 1.00 89.44 130 HIS A C 1
ATOM 1053 O O . HIS A 1 130 ? 5.133 4.542 -2.265 1.00 89.44 130 HIS A O 1
ATOM 1059 N N . ASN A 1 131 ? 4.919 4.607 -0.029 1.00 85.69 131 ASN A N 1
ATOM 1060 C CA . ASN A 1 131 ? 4.948 3.157 0.173 1.00 85.69 131 ASN A CA 1
ATOM 1061 C C . ASN A 1 131 ? 3.562 2.522 -0.089 1.00 85.69 131 ASN A C 1
ATOM 1063 O O . ASN A 1 131 ? 2.995 1.770 0.700 1.00 85.69 131 ASN A O 1
ATOM 1067 N N . GLU A 1 132 ? 2.956 2.882 -1.220 1.00 82.44 132 GLU A N 1
ATOM 1068 C CA . GLU A 1 132 ? 1.582 2.525 -1.548 1.00 82.44 132 GLU A CA 1
ATOM 1069 C C . GLU A 1 132 ? 1.371 2.322 -3.039 1.00 82.44 132 GLU A C 1
ATOM 1071 O O . GLU A 1 132 ? 1.719 3.171 -3.860 1.00 82.44 132 GLU A O 1
ATOM 1076 N N . LEU A 1 133 ? 0.691 1.227 -3.386 1.00 80.25 133 LEU A N 1
ATOM 1077 C CA . LEU A 1 133 ? 0.309 0.987 -4.768 1.00 80.25 133 LEU A CA 1
ATOM 1078 C C . LEU A 1 133 ? -0.810 1.940 -5.178 1.00 80.25 133 LEU A C 1
ATOM 1080 O O . LEU A 1 133 ? -1.912 1.890 -4.621 1.00 80.25 133 LEU A O 1
ATOM 1084 N N . SER A 1 134 ? -0.508 2.808 -6.146 1.00 78.19 134 SER A N 1
ATOM 1085 C CA . SER A 1 134 ? -1.482 3.731 -6.727 1.00 78.19 134 SER A CA 1
ATOM 1086 C C . SER A 1 134 ? -2.174 3.107 -7.939 1.00 78.19 134 SER A C 1
ATOM 1088 O O . SER A 1 134 ? -3.394 2.957 -7.955 1.00 78.19 134 SER A O 1
ATOM 1090 N N . ILE A 1 135 ? -1.390 2.709 -8.944 1.00 84.50 135 ILE A N 1
ATOM 1091 C CA . ILE A 1 135 ? -1.853 2.055 -10.174 1.00 84.50 135 ILE A CA 1
ATOM 1092 C C . ILE A 1 135 ? -0.827 0.987 -10.540 1.00 84.50 135 ILE A C 1
ATOM 1094 O O . ILE A 1 135 ? 0.374 1.212 -10.383 1.00 84.50 135 ILE A O 1
ATOM 1098 N N . TYR A 1 136 ? -1.285 -0.146 -11.067 1.00 89.00 136 TYR A N 1
ATOM 1099 C CA . TYR A 1 136 ? -0.400 -1.107 -11.706 1.00 89.00 136 TYR A CA 1
ATOM 1100 C C . TYR A 1 136 ? -1.012 -1.722 -12.960 1.00 89.00 136 TYR A C 1
ATOM 1102 O O . TYR A 1 136 ? -2.231 -1.750 -13.131 1.00 89.00 136 TYR A O 1
ATOM 1110 N N . PHE A 1 137 ? -0.137 -2.224 -13.825 1.00 87.94 137 PHE A N 1
ATOM 1111 C CA . PHE A 1 137 ? -0.476 -2.943 -15.046 1.00 87.94 137 PHE A CA 1
ATOM 1112 C C . PHE A 1 137 ? 0.217 -4.300 -15.049 1.00 87.94 137 PHE A C 1
ATOM 1114 O O . PHE A 1 137 ? 1.339 -4.419 -14.555 1.00 87.94 137 PHE A O 1
ATOM 1121 N N . LYS A 1 138 ? -0.433 -5.299 -15.645 1.00 89.38 138 LYS A N 1
ATOM 1122 C CA . LYS A 1 138 ? 0.152 -6.605 -15.953 1.00 89.38 138 LYS A CA 1
ATOM 1123 C C . LYS A 1 138 ? -0.209 -6.989 -17.381 1.00 89.38 138 LYS A C 1
ATOM 1125 O O . LYS A 1 138 ? -1.352 -6.794 -17.788 1.00 89.38 138 LYS A O 1
ATOM 1130 N N . ASP A 1 139 ? 0.751 -7.522 -18.120 1.00 89.69 139 ASP A N 1
ATOM 1131 C CA . ASP A 1 139 ? 0.564 -8.005 -19.490 1.00 89.69 139 ASP A CA 1
ATOM 1132 C C . ASP A 1 139 ? 1.606 -9.090 -19.779 1.00 89.69 139 ASP A C 1
ATOM 1134 O O . ASP A 1 139 ? 2.700 -9.066 -19.215 1.00 89.69 139 ASP A O 1
ATOM 1138 N N . ASP A 1 140 ? 1.302 -10.048 -20.647 1.00 87.12 140 ASP A N 1
ATOM 1139 C CA . ASP A 1 140 ? 2.266 -11.075 -21.053 1.00 87.12 140 ASP A CA 1
ATOM 1140 C C . ASP A 1 140 ? 3.269 -10.559 -22.102 1.00 87.12 140 ASP A C 1
ATOM 1142 O O . ASP A 1 140 ? 4.280 -11.212 -22.370 1.00 87.12 140 ASP A O 1
ATOM 1146 N N . ASN A 1 141 ? 3.042 -9.356 -22.640 1.00 87.44 141 ASN A N 1
ATOM 1147 C CA . ASN A 1 141 ? 3.877 -8.712 -23.639 1.00 87.44 141 ASN A CA 1
ATOM 1148 C C . ASN A 1 141 ? 4.449 -7.371 -23.150 1.00 87.44 141 ASN A C 1
ATOM 1150 O O . ASN A 1 141 ? 3.741 -6.388 -22.920 1.00 87.44 141 ASN A O 1
ATOM 1154 N N . GLU A 1 142 ? 5.779 -7.305 -23.097 1.00 89.62 142 GLU A N 1
ATOM 1155 C CA . GLU A 1 142 ? 6.551 -6.115 -22.731 1.00 89.62 142 GLU A CA 1
ATOM 1156 C C . GLU A 1 142 ? 6.129 -4.861 -23.510 1.00 89.62 142 GLU A C 1
ATOM 1158 O O . GLU A 1 142 ? 5.943 -3.791 -22.929 1.00 89.62 142 GLU A O 1
ATOM 1163 N N . ALA A 1 143 ? 5.925 -4.992 -24.823 1.00 91.75 143 ALA A N 1
ATOM 1164 C CA . ALA A 1 143 ? 5.601 -3.860 -25.684 1.00 91.75 143 ALA A CA 1
ATOM 1165 C C . ALA A 1 143 ? 4.235 -3.242 -25.346 1.00 91.75 143 ALA A C 1
ATOM 1167 O O . ALA A 1 143 ? 4.054 -2.034 -25.503 1.00 91.75 143 ALA A O 1
ATOM 1168 N N . ASN A 1 144 ? 3.284 -4.043 -24.852 1.00 93.44 144 ASN A N 1
ATOM 1169 C CA . ASN A 1 144 ? 1.974 -3.551 -24.432 1.00 93.44 144 ASN A CA 1
ATOM 1170 C C . ASN A 1 144 ? 2.076 -2.722 -23.147 1.00 93.44 144 ASN A C 1
ATOM 1172 O O . ASN A 1 144 ? 1.437 -1.673 -23.056 1.00 93.44 144 ASN A O 1
ATOM 1176 N N . ILE A 1 145 ? 2.890 -3.156 -22.177 1.00 92.69 145 ILE A N 1
ATOM 1177 C CA . ILE A 1 145 ? 3.154 -2.391 -20.948 1.00 92.69 145 ILE A CA 1
ATOM 1178 C C . ILE A 1 145 ? 3.818 -1.057 -21.281 1.00 92.69 145 ILE A C 1
ATOM 1180 O O . ILE A 1 145 ? 3.333 -0.005 -20.861 1.00 92.69 145 ILE A O 1
ATOM 1184 N N . VAL A 1 146 ? 4.892 -1.087 -22.077 1.00 93.50 146 VAL A N 1
ATOM 1185 C CA . VAL A 1 146 ? 5.622 0.128 -22.467 1.00 93.50 146 VAL A CA 1
ATOM 1186 C C . VAL A 1 146 ? 4.696 1.099 -23.196 1.00 93.50 146 VAL A C 1
ATOM 1188 O O . VAL A 1 146 ? 4.639 2.274 -22.840 1.00 93.50 146 VAL A O 1
ATOM 1191 N N . LYS A 1 147 ? 3.893 0.606 -24.144 1.00 94.38 147 LYS A N 1
ATOM 1192 C CA . LYS A 1 147 ? 2.933 1.438 -24.872 1.00 94.38 147 LYS A CA 1
ATOM 1193 C C . LYS A 1 147 ? 1.895 2.086 -23.949 1.00 94.38 147 LYS A C 1
ATOM 1195 O O . LYS A 1 147 ? 1.619 3.270 -24.107 1.00 94.38 147 LYS A O 1
ATOM 1200 N N . GLN A 1 148 ? 1.346 1.355 -22.973 1.00 94.25 148 GLN A N 1
ATOM 1201 C CA . GLN A 1 148 ? 0.395 1.923 -22.005 1.00 94.25 148 GLN A CA 1
ATOM 1202 C C . GLN A 1 148 ? 1.013 3.084 -21.209 1.00 94.25 148 GLN A C 1
ATOM 1204 O O . GLN A 1 148 ? 0.370 4.112 -21.000 1.00 94.25 148 GLN A O 1
ATOM 1209 N N . ILE A 1 149 ? 2.278 2.955 -20.811 1.00 93.88 149 ILE A N 1
ATOM 1210 C CA . ILE A 1 149 ? 3.019 3.987 -20.071 1.00 93.88 149 ILE A CA 1
ATOM 1211 C C . ILE A 1 149 ? 3.310 5.211 -20.954 1.00 93.88 149 ILE A C 1
ATOM 1213 O O . ILE A 1 149 ? 3.124 6.357 -20.530 1.00 93.88 149 ILE A O 1
ATOM 1217 N N . GLU A 1 150 ? 3.714 4.988 -22.203 1.00 93.00 150 GLU A N 1
ATOM 1218 C CA . GLU A 1 150 ? 3.953 6.052 -23.186 1.00 93.00 150 GLU A CA 1
ATOM 1219 C C . GLU A 1 150 ? 2.662 6.799 -23.561 1.00 93.00 150 GLU A C 1
ATOM 1221 O O . GLU A 1 150 ? 2.658 8.031 -23.683 1.00 93.00 150 GLU A O 1
ATOM 1226 N N . ASP A 1 151 ? 1.536 6.088 -23.671 1.00 93.81 151 ASP A N 1
ATOM 1227 C CA . ASP A 1 151 ? 0.215 6.675 -23.914 1.00 93.81 151 ASP A CA 1
ATOM 1228 C C . ASP A 1 151 ? -0.186 7.635 -22.774 1.00 93.81 151 ASP A C 1
ATOM 1230 O O . ASP A 1 151 ? -0.749 8.707 -23.036 1.00 93.81 151 ASP A O 1
ATOM 1234 N N . LEU A 1 152 ? 0.229 7.332 -21.533 1.00 92.06 152 LEU A N 1
ATOM 1235 C CA . LEU A 1 152 ? 0.103 8.193 -20.344 1.00 92.06 152 LEU A CA 1
ATOM 1236 C C . LEU A 1 152 ? 1.124 9.349 -20.280 1.00 92.06 152 LEU A C 1
ATOM 1238 O O . LEU A 1 152 ? 1.094 10.157 -19.343 1.00 92.06 152 LEU A O 1
ATOM 1242 N N . LYS A 1 153 ? 1.967 9.495 -21.311 1.00 92.56 153 LYS A N 1
ATOM 1243 C CA . LYS A 1 153 ? 2.985 10.551 -21.484 1.00 92.56 153 LYS A CA 1
ATOM 1244 C C . LYS A 1 153 ? 4.195 10.433 -20.559 1.00 92.56 153 LYS A C 1
ATOM 1246 O O . LYS A 1 153 ? 4.813 11.450 -20.234 1.00 92.56 153 LYS A O 1
ATOM 1251 N N . TYR A 1 154 ? 4.548 9.215 -20.163 1.00 92.94 154 TYR A N 1
ATOM 1252 C CA . TYR A 1 154 ? 5.815 8.936 -19.494 1.00 92.94 154 TYR A CA 1
ATOM 1253 C C . TYR A 1 154 ? 6.867 8.542 -20.530 1.00 92.94 154 TYR A C 1
ATOM 1255 O O . TYR A 1 154 ? 6.567 7.880 -21.520 1.00 92.94 154 TYR A O 1
ATOM 1263 N N . ALA A 1 155 ? 8.100 8.976 -20.308 1.00 91.19 155 ALA A N 1
ATOM 1264 C CA . ALA A 1 155 ? 9.248 8.659 -21.141 1.00 91.19 155 ALA A CA 1
ATOM 1265 C C . ALA A 1 155 ? 10.245 7.829 -20.336 1.00 91.19 155 ALA A C 1
ATOM 1267 O O . ALA A 1 155 ? 10.392 8.021 -19.128 1.00 91.19 155 ALA A O 1
ATOM 1268 N N . PHE A 1 156 ? 10.942 6.922 -21.016 1.00 92.00 156 PHE A N 1
ATOM 1269 C CA . PHE A 1 156 ? 12.018 6.149 -20.411 1.00 92.00 156 PHE A CA 1
ATOM 1270 C C . PHE A 1 156 ? 13.101 7.076 -19.841 1.00 92.00 156 PHE A C 1
ATOM 1272 O O . PHE A 1 156 ? 13.545 8.010 -20.511 1.00 92.00 156 PHE A O 1
ATOM 1279 N N . TYR A 1 157 ? 13.524 6.798 -18.611 1.00 90.44 157 TYR A N 1
ATOM 1280 C CA . TYR A 1 157 ? 14.529 7.561 -17.877 1.00 90.44 157 TYR A CA 1
ATOM 1281 C C . TYR A 1 157 ? 15.804 6.744 -17.667 1.00 90.44 157 TYR A C 1
ATOM 1283 O O . TYR A 1 157 ? 16.874 7.127 -18.140 1.00 90.44 157 TYR A O 1
ATOM 1291 N N . CYS A 1 158 ? 15.701 5.603 -16.986 1.00 90.06 158 CYS A N 1
ATOM 1292 C CA . CYS A 1 158 ? 16.842 4.733 -16.715 1.00 90.06 158 CYS A CA 1
ATOM 1293 C C . CYS A 1 158 ? 16.414 3.272 -16.539 1.00 90.06 158 CYS A C 1
ATOM 1295 O O . CYS A 1 158 ? 15.228 2.947 -16.514 1.00 90.06 158 CYS A O 1
ATOM 1297 N N . ASN A 1 159 ? 17.394 2.377 -16.426 1.00 91.69 159 ASN A N 1
ATOM 1298 C CA . ASN A 1 159 ? 17.168 0.988 -16.048 1.00 91.69 159 ASN A CA 1
ATOM 1299 C C . ASN A 1 159 ? 17.921 0.645 -14.762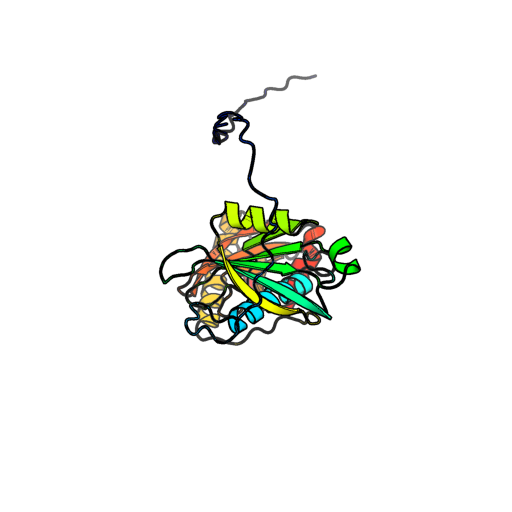 1.00 91.69 159 ASN A C 1
ATOM 1301 O O . ASN A 1 159 ? 18.779 1.393 -14.300 1.00 91.69 159 ASN A O 1
ATOM 1305 N N . GLY A 1 160 ? 17.583 -0.501 -14.188 1.00 91.69 160 GLY A N 1
ATOM 1306 C CA . GLY A 1 160 ? 18.256 -1.021 -13.013 1.00 91.69 160 GLY A CA 1
ATOM 1307 C C . GLY A 1 160 ? 17.897 -2.473 -12.753 1.00 91.69 160 GLY A C 1
ATOM 1308 O O . GLY A 1 160 ? 17.358 -3.177 -13.612 1.00 91.69 160 GLY A O 1
ATOM 1309 N N . LYS A 1 161 ? 18.174 -2.913 -11.529 1.00 93.00 161 LYS A N 1
ATOM 1310 C CA . LYS A 1 161 ? 17.713 -4.193 -11.002 1.00 93.00 161 LYS A CA 1
ATOM 1311 C C . LYS A 1 161 ? 17.164 -4.003 -9.600 1.00 93.00 161 LYS A C 1
ATOM 1313 O O . LYS A 1 161 ? 17.687 -3.181 -8.849 1.00 93.00 161 LYS A O 1
ATOM 1318 N N . ILE A 1 162 ? 16.146 -4.781 -9.267 1.00 93.38 162 ILE A N 1
ATOM 1319 C CA . ILE A 1 162 ? 15.582 -4.867 -7.923 1.00 93.38 162 ILE A CA 1
ATOM 1320 C C . ILE A 1 162 ? 15.514 -6.335 -7.522 1.00 93.38 162 ILE A C 1
ATOM 1322 O O . ILE A 1 162 ? 15.150 -7.191 -8.332 1.00 93.38 162 ILE A O 1
ATOM 1326 N N . LYS A 1 163 ? 15.901 -6.633 -6.284 1.00 92.31 163 LYS A N 1
ATOM 1327 C CA . LYS A 1 163 ? 15.741 -7.955 -5.687 1.00 92.31 163 LYS A CA 1
ATOM 1328 C C . LYS A 1 163 ? 14.583 -7.879 -4.704 1.00 92.31 163 LYS A C 1
ATOM 1330 O O . LYS A 1 163 ? 14.620 -7.061 -3.793 1.00 92.31 163 LYS A O 1
ATOM 1335 N N . ILE A 1 164 ? 13.587 -8.731 -4.903 1.00 93.31 164 ILE A N 1
ATOM 1336 C CA . ILE A 1 164 ? 12.480 -8.915 -3.972 1.00 93.31 164 ILE A CA 1
ATOM 1337 C C . ILE A 1 164 ? 12.846 -10.118 -3.116 1.00 93.31 164 ILE A C 1
ATOM 1339 O O . ILE A 1 164 ? 12.948 -11.241 -3.609 1.00 93.31 164 ILE A O 1
ATOM 1343 N N . GLU A 1 165 ? 13.136 -9.880 -1.847 1.00 93.50 165 GLU A N 1
ATOM 1344 C CA . GLU A 1 165 ? 13.413 -10.936 -0.879 1.00 93.50 165 GLU A CA 1
ATOM 1345 C C . GLU A 1 165 ? 12.113 -11.562 -0.364 1.00 93.50 165 GLU A C 1
ATOM 1347 O O . GLU A 1 165 ? 11.017 -11.254 -0.832 1.00 93.50 165 GLU A O 1
ATOM 1352 N N . LYS A 1 166 ? 12.231 -12.505 0.568 1.00 93.81 166 LYS A N 1
ATOM 1353 C CA . LYS A 1 166 ? 11.063 -13.035 1.261 1.00 93.81 166 LYS A CA 1
ATOM 1354 C C . LYS A 1 166 ? 10.425 -11.930 2.108 1.00 93.81 166 LYS A C 1
ATOM 1356 O O . LYS A 1 166 ? 11.114 -11.323 2.926 1.00 93.81 166 LYS A O 1
ATOM 1361 N N . SER A 1 167 ? 9.124 -11.724 1.945 1.00 93.50 167 SER A N 1
ATOM 1362 C CA . SER A 1 167 ? 8.343 -10.800 2.758 1.00 93.50 167 SER A CA 1
ATOM 1363 C C . SER A 1 167 ? 8.387 -11.218 4.229 1.00 93.50 167 SER A C 1
ATOM 1365 O O . SER A 1 167 ? 8.278 -12.393 4.604 1.00 93.50 167 SER A O 1
ATOM 1367 N N . LEU A 1 168 ? 8.586 -10.225 5.083 1.00 92.50 168 LEU A N 1
ATOM 1368 C CA . LEU A 1 168 ? 8.507 -10.348 6.529 1.00 92.50 168 LEU A CA 1
ATOM 1369 C C . LEU A 1 168 ? 7.430 -9.391 7.023 1.00 92.50 168 LEU A C 1
ATOM 1371 O O . LEU A 1 168 ? 6.917 -8.571 6.264 1.00 92.50 168 LEU A O 1
ATOM 1375 N N . LYS A 1 169 ? 7.090 -9.498 8.310 1.00 92.25 169 LYS A N 1
ATOM 1376 C CA . LYS A 1 169 ? 6.232 -8.495 8.938 1.00 92.25 169 LYS A CA 1
ATOM 1377 C C . LYS A 1 169 ? 6.836 -7.104 8.690 1.00 92.25 169 LYS A C 1
ATOM 1379 O O . LYS A 1 169 ? 8.029 -6.953 8.965 1.00 92.25 169 LYS A O 1
ATOM 1384 N N . PRO A 1 170 ? 6.045 -6.132 8.199 1.00 92.69 170 PRO A N 1
ATOM 1385 C CA . PRO A 1 170 ? 6.519 -4.778 7.961 1.00 92.69 170 PRO A CA 1
ATOM 1386 C C . PRO A 1 170 ? 7.219 -4.197 9.193 1.00 92.69 170 PRO A C 1
ATOM 1388 O O . PRO A 1 170 ? 6.722 -4.328 10.316 1.00 92.69 170 PRO A O 1
ATOM 1391 N N . ASP A 1 171 ? 8.374 -3.572 8.969 1.00 90.38 171 ASP A N 1
ATOM 1392 C CA . ASP A 1 171 ? 9.071 -2.792 9.988 1.00 90.38 171 ASP A CA 1
ATOM 1393 C C . ASP A 1 171 ? 8.611 -1.333 9.921 1.00 90.38 171 ASP A C 1
ATOM 1395 O O . ASP A 1 171 ? 8.661 -0.694 8.864 1.00 90.38 171 ASP A O 1
ATOM 1399 N N . TYR A 1 172 ? 8.155 -0.818 11.060 1.00 91.88 172 TYR A N 1
ATOM 1400 C CA . TYR A 1 172 ? 7.574 0.510 11.196 1.00 91.88 172 TYR A CA 1
ATOM 1401 C C . TYR A 1 172 ? 8.451 1.363 12.101 1.00 91.88 172 TYR A C 1
ATOM 1403 O O . TYR A 1 172 ? 8.257 1.437 13.317 1.00 91.88 172 TYR A O 1
ATOM 1411 N N . GLN A 1 173 ? 9.415 2.048 11.496 1.00 89.25 173 GLN A N 1
ATOM 1412 C CA . GLN A 1 173 ? 10.288 2.952 12.234 1.00 89.25 173 GLN A CA 1
ATOM 1413 C C . GLN A 1 173 ? 9.484 4.084 12.895 1.00 89.25 173 GLN A C 1
ATOM 1415 O O . GLN A 1 173 ? 8.447 4.535 12.396 1.00 89.25 173 GLN A O 1
ATOM 1420 N N . SER A 1 174 ? 9.950 4.525 14.063 1.00 88.31 174 SER A N 1
ATOM 1421 C CA . SER A 1 174 ? 9.383 5.690 14.743 1.00 88.31 174 SER A CA 1
ATOM 1422 C C . SER A 1 174 ? 9.774 6.965 14.001 1.00 88.31 174 SER A C 1
ATOM 1424 O O . SER A 1 174 ? 10.930 7.119 13.620 1.00 88.31 174 SER A O 1
ATOM 1426 N N . PHE A 1 175 ? 8.843 7.907 13.882 1.00 89.88 175 PHE A N 1
ATOM 1427 C CA . PHE A 1 175 ? 9.083 9.238 13.323 1.00 89.88 175 PHE A CA 1
ATOM 1428 C C . PHE A 1 175 ? 8.319 10.297 14.128 1.00 89.88 175 PHE A C 1
ATOM 1430 O O . PHE A 1 175 ? 7.404 9.961 14.884 1.00 89.88 175 PHE A O 1
ATOM 1437 N N . THR A 1 176 ? 8.724 11.563 14.000 1.00 87.19 176 THR A N 1
ATOM 1438 C CA . THR A 1 176 ? 8.331 12.659 14.907 1.00 87.19 176 THR A CA 1
ATOM 1439 C C . THR A 1 176 ? 6.818 12.826 15.057 1.00 87.19 176 THR A C 1
ATOM 1441 O O . THR A 1 176 ? 6.335 12.971 16.177 1.00 87.19 176 THR A O 1
ATOM 1444 N N . ASP A 1 177 ? 6.067 12.744 13.960 1.00 89.62 177 ASP A N 1
ATOM 1445 C CA . ASP A 1 177 ? 4.638 13.088 13.954 1.00 89.62 177 ASP A CA 1
ATOM 1446 C C . ASP A 1 177 ? 3.704 11.887 14.185 1.00 89.62 177 ASP A C 1
ATOM 1448 O O . ASP A 1 177 ? 2.483 12.050 14.236 1.00 89.62 177 ASP A O 1
ATOM 1452 N N . LYS A 1 178 ? 4.249 10.673 14.364 1.00 92.56 178 LYS A N 1
ATOM 1453 C CA . LYS A 1 178 ? 3.454 9.434 14.447 1.00 92.56 178 LYS A CA 1
ATOM 1454 C C . LYS A 1 178 ? 2.401 9.480 15.560 1.00 92.56 178 LYS A C 1
ATOM 1456 O O . LYS A 1 178 ? 1.239 9.168 15.312 1.00 92.56 178 LYS A O 1
ATOM 1461 N N . GLU A 1 179 ? 2.781 9.893 16.769 1.00 93.62 179 GLU A N 1
ATOM 1462 C CA . GLU A 1 179 ? 1.857 9.932 17.916 1.00 93.62 179 GLU A CA 1
ATOM 1463 C C . GLU A 1 179 ? 0.745 10.975 17.725 1.00 93.62 179 GLU A C 1
ATOM 1465 O O . GLU A 1 179 ? -0.398 10.733 18.103 1.00 93.62 179 GLU A O 1
ATOM 1470 N N . ILE A 1 180 ? 1.054 12.111 17.087 1.00 93.25 180 ILE A N 1
ATOM 1471 C CA . ILE A 1 180 ? 0.067 13.159 16.784 1.00 93.25 180 ILE A CA 1
ATOM 1472 C C . ILE A 1 180 ? -0.969 12.626 15.789 1.00 93.25 180 ILE A C 1
ATOM 1474 O O . ILE A 1 180 ? -2.169 12.779 16.008 1.00 93.25 180 ILE A O 1
ATOM 1478 N N . ILE A 1 181 ? -0.520 11.941 14.731 1.00 93.38 181 ILE A N 1
ATOM 1479 C CA . ILE A 1 181 ? -1.412 11.301 13.754 1.00 93.38 181 ILE A CA 1
ATOM 1480 C C . ILE A 1 181 ? -2.304 10.261 14.443 1.00 93.38 181 ILE A C 1
ATOM 1482 O O . ILE A 1 181 ? -3.515 10.260 14.233 1.00 93.38 181 ILE A O 1
ATOM 1486 N N . ILE A 1 182 ? -1.734 9.403 15.296 1.00 95.44 182 ILE A N 1
ATOM 1487 C CA . ILE A 1 182 ? -2.497 8.398 16.054 1.00 95.44 182 ILE A CA 1
ATOM 1488 C C . ILE A 1 182 ? -3.562 9.070 16.927 1.00 95.44 182 ILE A C 1
ATOM 1490 O O . ILE A 1 182 ? -4.708 8.623 16.934 1.00 95.44 182 ILE A O 1
ATOM 1494 N N . GLN A 1 183 ? -3.215 10.149 17.628 1.00 94.81 183 GLN A N 1
ATOM 1495 C CA . GLN A 1 183 ? -4.157 10.874 18.475 1.00 94.81 183 GLN A CA 1
ATOM 1496 C C . GLN A 1 183 ? -5.305 11.493 17.663 1.00 94.81 183 GLN A C 1
ATOM 1498 O O . GLN A 1 183 ? -6.463 11.339 18.049 1.00 94.81 183 GLN A O 1
ATOM 1503 N N . ASN A 1 184 ? -5.010 12.091 16.504 1.00 93.12 184 ASN A N 1
ATOM 1504 C CA . ASN A 1 184 ? -6.039 12.595 15.590 1.00 93.12 184 ASN A CA 1
ATOM 1505 C C . ASN A 1 184 ? -7.000 11.471 15.167 1.00 93.12 184 ASN A C 1
ATOM 1507 O O . ASN A 1 184 ? -8.216 11.639 15.212 1.00 93.12 184 ASN A O 1
ATOM 1511 N N . ILE A 1 185 ? -6.475 10.292 14.816 1.00 94.31 185 ILE A N 1
ATOM 1512 C CA . ILE A 1 185 ? -7.298 9.126 14.454 1.00 94.31 185 ILE A CA 1
ATOM 1513 C C . ILE A 1 185 ? -8.213 8.718 15.617 1.00 94.31 185 ILE A C 1
ATOM 1515 O O . ILE A 1 185 ? -9.410 8.521 15.412 1.00 94.31 185 ILE A O 1
ATOM 1519 N N . ILE A 1 186 ? -7.674 8.624 16.838 1.00 94.88 186 ILE A N 1
ATOM 1520 C CA . ILE A 1 186 ? -8.441 8.270 18.045 1.00 94.88 186 ILE A CA 1
ATOM 1521 C C . ILE A 1 186 ? -9.626 9.223 18.252 1.00 94.88 186 ILE A C 1
ATOM 1523 O O . ILE A 1 186 ? -10.717 8.775 18.603 1.00 94.88 186 ILE A O 1
ATOM 1527 N N . GLU A 1 187 ? -9.422 10.521 18.029 1.00 92.25 187 GLU A N 1
ATOM 1528 C CA . GLU A 1 187 ? -10.440 11.550 18.248 1.00 92.25 187 GLU A CA 1
ATOM 1529 C C . GLU A 1 187 ? -11.591 11.486 17.233 1.00 92.25 187 GLU A C 1
ATOM 1531 O O . GLU A 1 187 ? -12.740 11.719 17.611 1.00 92.25 187 GLU A O 1
ATOM 1536 N N . PHE A 1 188 ? -11.322 11.116 15.975 1.00 89.81 188 PHE A N 1
ATOM 1537 C CA . PHE A 1 188 ? -12.354 11.075 14.931 1.00 89.81 188 PHE A CA 1
ATOM 1538 C C . PHE A 1 188 ? -13.138 9.759 14.860 1.00 89.81 188 PHE A C 1
ATOM 1540 O O . PHE A 1 188 ? -14.293 9.782 14.431 1.00 89.81 188 PHE A O 1
ATOM 1547 N N . ILE A 1 189 ? -12.568 8.625 15.297 1.00 91.81 189 ILE A N 1
ATOM 1548 C CA . ILE A 1 189 ? -13.229 7.309 15.182 1.00 91.81 189 ILE A CA 1
ATOM 1549 C C . ILE A 1 189 ? -14.661 7.299 15.758 1.00 91.81 189 ILE A C 1
ATOM 1551 O O . ILE A 1 189 ? -15.556 6.857 15.038 1.00 91.81 189 ILE A O 1
ATOM 1555 N N . PRO A 1 190 ? -14.942 7.766 16.997 1.00 91.38 190 PRO A N 1
ATOM 1556 C CA . PRO A 1 190 ? -16.297 7.701 17.552 1.00 91.38 190 PRO A CA 1
ATOM 1557 C C . PRO A 1 190 ? -17.325 8.429 16.678 1.00 91.38 190 PRO A C 1
ATOM 1559 O O . PRO A 1 190 ? -18.368 7.868 16.344 1.00 91.38 190 PRO A O 1
ATOM 1562 N N . GLN A 1 191 ? -16.993 9.654 16.260 1.00 89.94 191 GLN A N 1
ATOM 1563 C CA . GLN A 1 191 ? -17.863 10.483 15.433 1.00 89.94 191 GLN A CA 1
ATOM 1564 C C . GLN A 1 191 ? -18.077 9.867 14.044 1.00 89.94 191 GLN A C 1
ATOM 1566 O O . GLN A 1 191 ? -19.182 9.944 13.508 1.00 89.94 191 GLN A O 1
ATOM 1571 N N . ASP A 1 192 ? -17.049 9.253 13.456 1.00 90.06 192 ASP A N 1
ATOM 1572 C CA . ASP A 1 192 ? -17.180 8.624 12.142 1.00 90.06 192 ASP A CA 1
ATOM 1573 C C . ASP A 1 192 ? -18.054 7.363 12.191 1.00 90.06 192 ASP A C 1
ATOM 1575 O O . ASP A 1 192 ? -18.912 7.168 11.331 1.00 90.06 192 ASP A O 1
ATOM 1579 N N . LEU A 1 193 ? -17.931 6.550 13.248 1.00 92.25 193 LEU A N 1
ATOM 1580 C CA . LEU A 1 193 ? -18.819 5.403 13.463 1.00 92.25 193 LEU A CA 1
ATOM 1581 C C . LEU A 1 193 ? -20.287 5.841 13.599 1.00 92.25 193 LEU A C 1
ATOM 1583 O O . LEU A 1 193 ? -21.169 5.233 12.987 1.00 92.25 193 LEU A O 1
ATOM 1587 N N . GLU A 1 194 ? -20.557 6.910 14.356 1.00 91.19 194 GLU A N 1
ATOM 1588 C CA . GLU A 1 194 ? -21.902 7.491 14.475 1.00 91.19 194 GLU A CA 1
ATOM 1589 C C . GLU A 1 194 ? -22.443 7.941 13.109 1.00 91.19 194 GLU A C 1
ATOM 1591 O O . GLU A 1 194 ? -23.565 7.589 12.731 1.00 91.19 194 GLU A O 1
ATOM 1596 N N . GLN A 1 195 ? -21.637 8.664 12.326 1.00 90.19 195 GLN A N 1
ATOM 1597 C CA . GLN A 1 195 ? -22.019 9.132 10.987 1.00 90.19 195 GLN A CA 1
ATOM 1598 C C . GLN A 1 195 ? -22.229 7.987 9.992 1.00 90.19 195 GLN A C 1
ATOM 1600 O O . GLN A 1 195 ? -23.120 8.063 9.142 1.00 90.19 195 GLN A O 1
ATOM 1605 N N . ALA A 1 196 ? -21.462 6.906 10.122 1.00 89.25 196 ALA A N 1
ATOM 1606 C CA . ALA A 1 196 ? -21.616 5.688 9.337 1.00 89.25 196 ALA A CA 1
ATOM 1607 C C . ALA A 1 196 ? -22.833 4.839 9.757 1.00 89.25 196 ALA A C 1
ATOM 1609 O O . ALA A 1 196 ? -23.124 3.824 9.120 1.00 89.25 196 ALA A O 1
ATOM 1610 N N . GLY A 1 197 ? -23.575 5.251 10.792 1.00 90.44 197 GLY A N 1
ATOM 1611 C CA . GLY A 1 197 ? -24.807 4.599 11.231 1.00 90.44 197 GLY A CA 1
ATOM 1612 C C . GLY A 1 197 ? -24.581 3.370 12.109 1.00 90.44 197 GLY A C 1
ATOM 1613 O O . GLY A 1 197 ? -25.457 2.503 12.185 1.00 90.44 197 GLY A O 1
ATOM 1614 N N . PHE A 1 198 ? -23.422 3.272 12.766 1.00 93.25 198 PHE A N 1
ATOM 1615 C CA . PHE A 1 198 ? -23.182 2.233 13.759 1.00 93.25 198 PHE A CA 1
ATOM 1616 C C . PHE A 1 198 ? -24.152 2.402 14.928 1.00 93.25 198 PHE A C 1
ATOM 1618 O O . PHE A 1 198 ? -24.491 3.508 15.342 1.00 93.25 198 PHE A O 1
ATOM 1625 N N . THR A 1 199 ? -24.620 1.285 15.479 1.00 91.88 199 THR A N 1
ATOM 1626 C CA . THR A 1 199 ? -25.522 1.324 16.633 1.00 91.88 199 THR A CA 1
ATOM 1627 C C . THR A 1 199 ? -24.780 1.757 17.891 1.00 91.88 199 THR A C 1
ATOM 1629 O O . THR A 1 199 ? -23.630 1.351 18.081 1.00 91.88 199 THR A O 1
ATOM 1632 N N . SER A 1 200 ? -25.456 2.472 18.792 1.00 92.88 200 SER A N 1
ATOM 1633 C CA . SER A 1 200 ? -24.909 2.815 20.106 1.00 92.88 200 SER A CA 1
ATOM 1634 C C . SER A 1 200 ? -24.370 1.570 20.812 1.00 92.88 200 SER A C 1
ATOM 1636 O O . SER A 1 200 ? -25.039 0.530 20.887 1.00 92.88 200 SER A O 1
ATOM 1638 N N . GLY A 1 201 ? -23.143 1.646 21.317 1.00 93.25 201 GLY A N 1
ATOM 1639 C CA . GLY A 1 201 ? -22.451 0.459 21.797 1.00 93.25 201 GLY A CA 1
ATOM 1640 C C . GLY A 1 201 ? -20.970 0.655 22.072 1.00 93.25 201 GLY A C 1
ATOM 1641 O O . GLY A 1 201 ? -20.433 1.754 21.998 1.00 93.25 201 GLY A O 1
ATOM 1642 N N . GLN A 1 202 ? -20.334 -0.457 22.433 1.00 95.94 202 GLN A N 1
ATOM 1643 C CA . GLN A 1 202 ? -18.904 -0.543 22.714 1.00 95.94 202 GLN A CA 1
ATOM 1644 C C . GLN A 1 202 ? -18.231 -1.334 21.601 1.00 95.94 202 GLN A C 1
ATOM 1646 O O . GLN A 1 202 ? -18.638 -2.471 21.332 1.00 95.94 202 GLN A O 1
ATOM 1651 N N . TYR A 1 203 ? -17.195 -0.745 21.024 1.00 97.50 203 TYR A N 1
ATOM 1652 C CA . TYR A 1 203 ? -16.392 -1.295 19.945 1.00 97.50 203 TYR A CA 1
ATOM 1653 C C . TYR A 1 203 ? -14.925 -1.301 20.356 1.00 97.50 203 TYR A C 1
ATOM 1655 O O . TYR A 1 203 ? -14.510 -0.527 21.217 1.00 97.50 203 TYR A O 1
ATOM 1663 N N . LYS A 1 204 ? -14.137 -2.162 19.723 1.00 98.06 204 LYS A N 1
ATOM 1664 C CA . LYS A 1 204 ? -12.679 -2.114 19.795 1.00 98.06 204 LYS A CA 1
ATOM 1665 C C . LYS A 1 204 ? -12.134 -1.638 18.468 1.00 98.06 204 LYS A C 1
ATOM 1667 O O . LYS A 1 204 ? -12.545 -2.163 17.439 1.00 98.06 204 LYS A O 1
ATOM 1672 N N . ALA A 1 205 ? -11.221 -0.678 18.493 1.00 97.69 205 ALA A N 1
ATOM 1673 C CA . ALA A 1 205 ? -10.541 -0.206 17.299 1.00 97.69 205 ALA A CA 1
ATOM 1674 C C . ALA A 1 205 ? -9.036 -0.488 17.386 1.00 97.69 205 ALA A C 1
ATOM 1676 O O . ALA A 1 205 ? -8.403 -0.247 18.414 1.00 97.69 205 ALA A O 1
ATOM 1677 N N . TYR A 1 206 ? -8.477 -0.997 16.293 1.00 98.31 206 TYR A N 1
ATOM 1678 C CA . TYR A 1 206 ? -7.066 -1.336 16.136 1.00 98.31 206 TYR A CA 1
ATOM 1679 C C . TYR A 1 206 ? -6.481 -0.478 15.021 1.00 98.31 206 TYR A C 1
ATOM 1681 O O . TYR A 1 206 ? -6.803 -0.687 13.852 1.00 98.31 206 TYR A O 1
ATOM 1689 N N . ILE A 1 207 ? -5.635 0.485 15.375 1.00 97.62 207 ILE A N 1
ATOM 1690 C CA . ILE A 1 207 ? -4.972 1.368 14.413 1.00 97.62 207 ILE A CA 1
ATOM 1691 C C . ILE A 1 207 ? -3.737 0.634 13.898 1.00 97.62 207 ILE A C 1
ATOM 1693 O O . ILE A 1 207 ? -2.807 0.381 14.668 1.00 97.62 207 ILE A O 1
ATOM 1697 N N . ARG A 1 208 ? -3.733 0.276 12.611 1.00 96.69 208 ARG A N 1
ATOM 1698 C CA . ARG A 1 208 ? -2.568 -0.302 11.931 1.00 96.69 208 ARG A CA 1
ATOM 1699 C C . ARG A 1 208 ? -1.413 0.696 11.992 1.00 96.69 208 ARG A C 1
ATOM 1701 O O . ARG A 1 208 ? -1.618 1.892 11.788 1.00 96.69 208 ARG A O 1
ATOM 1708 N N . ASP A 1 209 ? -0.212 0.210 12.261 1.00 96.69 209 ASP A N 1
ATOM 1709 C CA . ASP A 1 209 ? 0.999 1.017 12.169 1.00 96.69 209 ASP A CA 1
ATOM 1710 C C . ASP A 1 209 ? 1.275 1.434 10.708 1.00 96.69 209 ASP A C 1
ATOM 1712 O O . ASP A 1 209 ? 0.655 0.940 9.755 1.00 96.69 209 ASP A O 1
ATOM 1716 N N . PHE A 1 210 ? 2.157 2.412 10.545 1.00 94.12 210 PHE A N 1
ATOM 1717 C CA . PHE A 1 210 ? 2.474 3.048 9.273 1.00 94.12 210 PHE A CA 1
ATOM 1718 C C . PHE A 1 210 ? 3.887 3.651 9.292 1.00 94.12 210 PHE A C 1
ATOM 1720 O O . PHE A 1 210 ? 4.447 3.969 10.350 1.00 94.12 210 PHE A O 1
ATOM 1727 N N . ARG A 1 211 ? 4.493 3.766 8.110 1.00 92.81 211 ARG A N 1
ATOM 1728 C CA . ARG A 1 211 ? 5.800 4.402 7.887 1.00 92.81 211 ARG A CA 1
ATOM 1729 C C . ARG A 1 211 ? 5.642 5.905 7.665 1.00 92.81 211 ARG A C 1
ATOM 1731 O O . ARG A 1 211 ? 4.545 6.404 7.430 1.00 92.81 211 ARG A O 1
ATOM 1738 N N . GLU A 1 212 ? 6.749 6.641 7.740 1.00 91.25 212 GLU A N 1
ATOM 1739 C CA . GLU A 1 212 ? 6.748 8.094 7.528 1.00 91.25 212 GLU A CA 1
ATOM 1740 C C . GLU A 1 212 ? 6.248 8.474 6.130 1.00 91.25 212 GLU A C 1
ATOM 1742 O O . GLU A 1 212 ? 5.559 9.474 5.982 1.00 91.25 212 GLU A O 1
ATOM 1747 N N . ASN A 1 213 ? 6.525 7.654 5.119 1.00 89.69 213 ASN A N 1
ATOM 1748 C CA . ASN A 1 213 ? 6.094 7.849 3.736 1.00 89.69 213 ASN A CA 1
ATOM 1749 C C . ASN A 1 213 ? 4.763 7.153 3.389 1.00 89.69 213 ASN A C 1
ATOM 1751 O O . ASN A 1 213 ? 4.404 7.076 2.211 1.00 89.69 213 ASN A O 1
ATOM 1755 N N . ASP A 1 214 ? 4.018 6.659 4.384 1.00 91.19 214 ASP A N 1
ATOM 1756 C CA . ASP A 1 214 ? 2.646 6.196 4.179 1.00 91.19 214 ASP A CA 1
ATOM 1757 C C . ASP A 1 214 ? 1.683 7.397 4.184 1.00 91.19 214 ASP A C 1
ATOM 1759 O O . ASP A 1 214 ? 1.729 8.292 5.040 1.00 91.19 214 ASP A O 1
ATOM 1763 N N . TYR A 1 215 ? 0.773 7.403 3.216 1.00 88.94 215 TYR A N 1
ATOM 1764 C CA . TYR A 1 215 ? -0.278 8.408 3.043 1.00 88.94 215 TYR A CA 1
ATOM 1765 C C . TYR A 1 215 ? -1.660 7.848 3.382 1.00 88.94 215 TYR A C 1
ATOM 1767 O O . TYR A 1 215 ? -2.676 8.529 3.236 1.00 88.94 215 TYR A O 1
ATOM 1775 N N . ARG A 1 216 ? -1.712 6.606 3.865 1.00 91.00 216 ARG A N 1
ATOM 1776 C CA . ARG A 1 216 ? -2.879 5.988 4.467 1.00 91.00 216 ARG A CA 1
ATOM 1777 C C . ARG A 1 216 ? -2.492 5.001 5.558 1.00 91.00 216 ARG A C 1
ATOM 1779 O O . ARG A 1 216 ? -1.486 4.297 5.484 1.00 91.00 216 ARG A O 1
ATOM 1786 N N . THR A 1 217 ? -3.380 4.858 6.525 1.00 93.94 217 THR A N 1
ATOM 1787 C CA . THR A 1 217 ? -3.419 3.705 7.418 1.00 93.94 217 THR A CA 1
ATOM 1788 C C . THR A 1 217 ? -4.823 3.099 7.444 1.00 93.94 217 THR A C 1
ATOM 1790 O O . THR A 1 217 ? -5.724 3.542 6.727 1.00 93.94 217 THR A O 1
ATOM 1793 N N . TYR A 1 218 ? -5.001 2.040 8.224 1.00 95.50 218 TYR A N 1
ATOM 1794 C CA . TYR A 1 218 ? -6.268 1.342 8.375 1.00 95.50 218 TYR A CA 1
ATOM 1795 C C . TYR A 1 218 ? -6.596 1.157 9.848 1.00 95.50 218 TYR A C 1
ATOM 1797 O O . TYR A 1 218 ? -5.717 0.883 10.664 1.00 95.50 218 TYR A O 1
ATOM 1805 N N . VAL A 1 219 ? -7.878 1.258 10.171 1.00 97.25 219 VAL A N 1
ATOM 1806 C CA . VAL A 1 219 ? -8.415 0.957 11.492 1.00 97.25 219 VAL A CA 1
ATOM 1807 C C . VAL A 1 219 ? -9.330 -0.250 11.364 1.00 97.25 219 VAL A C 1
ATOM 1809 O O . VAL A 1 219 ? -10.268 -0.242 10.568 1.00 97.25 219 VAL A O 1
ATOM 1812 N N . VAL A 1 220 ? -9.058 -1.305 12.127 1.00 98.06 220 VAL A N 1
ATOM 1813 C CA . VAL A 1 220 ? -9.978 -2.442 12.246 1.00 98.06 220 VAL A CA 1
ATOM 1814 C C . VAL A 1 220 ? -10.912 -2.174 13.411 1.00 98.06 220 VAL A C 1
ATOM 1816 O O . VAL A 1 220 ? -10.436 -1.920 14.511 1.00 98.06 220 VAL A O 1
ATOM 1819 N N . ILE A 1 221 ? -12.219 -2.236 13.183 1.00 97.50 221 ILE A N 1
ATOM 1820 C CA . ILE A 1 221 ? -13.246 -2.017 14.202 1.00 97.50 221 ILE A CA 1
ATOM 1821 C C . ILE A 1 221 ? -13.969 -3.335 14.449 1.00 97.50 221 ILE A C 1
ATOM 1823 O O . ILE A 1 221 ? -14.433 -3.957 13.500 1.00 97.50 221 ILE A O 1
ATOM 1827 N N . ASP A 1 222 ? -14.098 -3.735 15.709 1.00 97.38 222 ASP A N 1
ATOM 1828 C CA . ASP A 1 222 ? -14.796 -4.947 16.126 1.00 97.38 222 ASP A CA 1
ATOM 1829 C C . ASP A 1 222 ? -15.921 -4.635 17.103 1.00 97.38 222 ASP A C 1
ATOM 1831 O O . ASP A 1 222 ? -15.750 -3.851 18.040 1.00 97.38 222 ASP A O 1
ATOM 1835 N N . ASP A 1 223 ? -17.060 -5.303 16.933 1.00 96.06 223 ASP A N 1
ATOM 1836 C CA . ASP A 1 223 ? -18.107 -5.327 17.949 1.00 96.06 223 ASP A CA 1
ATOM 1837 C C . ASP A 1 223 ? -18.023 -6.579 18.841 1.00 96.06 223 ASP A C 1
ATOM 1839 O O . ASP A 1 223 ? -17.312 -7.553 18.584 1.00 96.06 223 ASP A O 1
ATOM 1843 N N . LYS A 1 224 ? -18.816 -6.586 19.917 1.00 93.00 224 LYS A N 1
ATOM 1844 C CA . LYS A 1 224 ? -18.895 -7.727 20.847 1.00 93.00 224 LYS A CA 1
ATOM 1845 C C . LYS A 1 224 ? -19.536 -8.985 20.249 1.00 93.00 224 LYS A C 1
ATOM 1847 O O . LYS A 1 224 ? -19.499 -10.034 20.888 1.00 93.00 224 LYS A O 1
ATOM 1852 N N . LYS A 1 225 ? -20.183 -8.882 19.086 1.00 92.31 225 LYS A N 1
ATOM 1853 C CA . LYS A 1 225 ? -20.851 -9.994 18.394 1.00 92.31 225 LYS A CA 1
ATOM 1854 C C . LYS A 1 225 ? -19.920 -10.678 17.388 1.00 92.31 225 LYS A C 1
ATOM 1856 O O . LYS A 1 225 ? -20.300 -11.716 16.852 1.00 92.31 225 LYS A O 1
ATOM 1861 N N . GLY A 1 226 ? -18.718 -10.138 17.176 1.00 90.94 226 GLY A N 1
ATOM 1862 C CA . GLY A 1 226 ? -17.731 -10.652 16.231 1.00 90.94 226 GLY A CA 1
ATOM 1863 C C . GLY A 1 226 ? -17.891 -10.105 14.813 1.00 90.94 226 GLY A C 1
ATOM 1864 O O . GLY A 1 226 ? -17.320 -10.683 13.892 1.00 90.94 226 GLY A O 1
ATOM 1865 N N . ASN A 1 227 ? -18.663 -9.030 14.626 1.00 94.69 227 ASN A N 1
ATOM 1866 C CA . ASN A 1 227 ? -18.655 -8.283 13.374 1.00 94.69 227 ASN A CA 1
ATOM 1867 C C . ASN A 1 227 ? -17.394 -7.416 13.317 1.00 94.69 227 ASN A C 1
ATOM 1869 O O . ASN A 1 227 ? -16.983 -6.852 14.334 1.00 94.69 227 ASN A O 1
ATOM 1873 N N . THR A 1 228 ? -16.815 -7.308 12.123 1.00 97.06 228 THR A N 1
ATOM 1874 C CA . THR A 1 228 ? -15.573 -6.578 11.878 1.00 97.06 228 THR A CA 1
ATOM 1875 C C . THR A 1 228 ? -15.758 -5.619 10.712 1.00 97.06 228 THR A C 1
ATOM 1877 O O . THR A 1 228 ? -16.338 -5.977 9.689 1.00 97.06 228 THR A O 1
ATOM 1880 N N . TRP A 1 229 ? -15.183 -4.430 10.832 1.00 96.81 229 TRP A N 1
ATOM 1881 C CA . TRP A 1 229 ? -15.079 -3.452 9.760 1.00 96.81 229 TRP A CA 1
ATOM 1882 C C . TRP A 1 229 ? -13.631 -3.003 9.588 1.00 96.81 229 TRP A C 1
ATOM 1884 O O . TRP A 1 229 ? -12.839 -3.044 10.528 1.00 96.81 229 TRP A O 1
ATOM 1894 N N . ILE A 1 230 ? -13.281 -2.571 8.381 1.00 96.19 230 ILE A N 1
ATOM 1895 C CA . ILE A 1 230 ? -12.018 -1.892 8.089 1.00 96.19 230 ILE A CA 1
ATOM 1896 C C . ILE A 1 230 ? -12.355 -0.483 7.624 1.00 96.19 230 ILE A C 1
ATOM 1898 O O . ILE A 1 230 ? -13.080 -0.294 6.649 1.00 96.19 230 ILE A O 1
ATOM 1902 N N . GLN A 1 231 ? -11.799 0.501 8.307 1.00 94.25 231 GLN A N 1
ATOM 1903 C CA . GLN A 1 231 ? -11.859 1.903 7.938 1.00 94.25 231 GLN A CA 1
ATOM 1904 C C . GLN A 1 231 ? -10.508 2.309 7.364 1.00 94.25 231 GLN A C 1
ATOM 1906 O O . GLN A 1 231 ? -9.464 2.062 7.968 1.00 94.25 231 GLN A O 1
ATOM 1911 N N . LYS A 1 232 ? -10.520 2.915 6.180 1.00 93.75 232 LYS A N 1
ATOM 1912 C CA . LYS A 1 232 ? -9.325 3.535 5.613 1.00 93.75 232 LYS A CA 1
ATOM 1913 C C . LYS A 1 232 ? -9.183 4.945 6.183 1.00 93.75 232 LYS A C 1
ATOM 1915 O O . LYS A 1 232 ? -10.168 5.659 6.321 1.00 93.75 232 LYS A O 1
ATOM 1920 N N . VAL A 1 233 ? -7.954 5.344 6.477 1.00 93.38 233 VAL A N 1
ATOM 1921 C CA . VAL A 1 233 ? -7.622 6.683 6.967 1.00 93.38 233 VAL A CA 1
ATOM 1922 C C . VAL A 1 233 ? -6.540 7.254 6.066 1.00 93.38 233 VAL A C 1
ATOM 1924 O O . VAL A 1 233 ? -5.477 6.654 5.954 1.00 93.38 233 VAL A O 1
ATOM 1927 N N . GLY A 1 234 ? -6.799 8.378 5.407 1.00 91.19 234 GLY A N 1
ATOM 1928 C CA . GLY A 1 234 ? -5.786 9.151 4.693 1.00 91.19 234 GLY A CA 1
ATOM 1929 C C . GLY A 1 234 ? -4.902 9.938 5.658 1.00 91.19 234 GLY A C 1
ATOM 1930 O O . GLY A 1 234 ? -5.367 10.404 6.692 1.00 91.19 234 GLY A O 1
ATOM 1931 N N . ILE A 1 235 ? -3.626 10.082 5.318 1.00 89.81 235 ILE A N 1
ATOM 1932 C CA . ILE A 1 235 ? -2.631 10.874 6.043 1.00 89.81 235 ILE A CA 1
ATOM 1933 C C . ILE A 1 235 ? -2.087 11.901 5.052 1.00 89.81 235 ILE A C 1
ATOM 1935 O O . ILE A 1 235 ? -1.473 11.538 4.046 1.00 89.81 235 ILE A O 1
ATOM 1939 N N . SER A 1 236 ? -2.349 13.180 5.304 1.00 84.69 236 SER A N 1
ATOM 1940 C CA . SER A 1 236 ? -1.905 14.271 4.439 1.00 84.69 236 SER A CA 1
ATOM 1941 C C . SER A 1 236 ? -0.393 14.493 4.540 1.00 84.69 236 SER A C 1
ATOM 1943 O O . SER A 1 236 ? 0.271 14.041 5.473 1.00 84.69 236 SER A O 1
ATOM 1945 N N . ASP A 1 237 ? 0.157 15.275 3.607 1.00 78.31 237 ASP A N 1
ATOM 1946 C CA . ASP A 1 237 ? 1.545 15.764 3.669 1.00 78.31 237 ASP A CA 1
ATOM 1947 C C . ASP A 1 237 ? 1.875 16.526 4.965 1.00 78.31 237 ASP A C 1
ATOM 1949 O O . ASP A 1 237 ? 3.046 16.731 5.277 1.00 78.31 237 ASP A O 1
ATOM 1953 N N . ASN A 1 238 ? 0.853 16.994 5.682 1.00 78.50 238 ASN A N 1
ATOM 1954 C CA . ASN A 1 238 ? 0.972 17.802 6.891 1.00 78.50 238 ASN A CA 1
ATOM 1955 C C . ASN A 1 238 ? 0.905 16.934 8.160 1.00 78.50 238 ASN A C 1
ATOM 1957 O O . ASN A 1 238 ? 0.943 17.480 9.259 1.00 78.50 238 ASN A O 1
ATOM 1961 N N . GLY A 1 239 ? 0.719 15.614 8.020 1.00 72.69 239 GLY A N 1
ATOM 1962 C CA . GLY A 1 239 ? 0.424 14.723 9.143 1.00 72.69 239 GLY A CA 1
ATOM 1963 C C . GLY A 1 239 ? -1.010 14.852 9.672 1.00 72.69 239 GLY A C 1
ATOM 1964 O O . GLY A 1 239 ? -1.296 14.446 10.796 1.00 72.69 239 GLY A O 1
ATOM 1965 N N . GLU A 1 240 ? -1.934 15.417 8.892 1.00 81.50 240 GLU A N 1
ATOM 1966 C CA . GLU A 1 240 ? -3.354 15.437 9.260 1.00 81.50 240 GLU A CA 1
ATOM 1967 C C . GLU A 1 240 ? -4.016 14.133 8.808 1.00 81.50 240 GLU A C 1
ATOM 1969 O O . GLU A 1 240 ? -3.773 13.660 7.697 1.00 81.50 240 GLU A O 1
ATOM 1974 N N . ALA A 1 241 ? -4.840 13.548 9.676 1.00 82.12 241 ALA A N 1
ATOM 1975 C CA . ALA A 1 241 ? -5.590 12.340 9.369 1.00 82.12 241 ALA A CA 1
ATOM 1976 C C . ALA A 1 241 ? -6.992 12.704 8.868 1.00 82.12 241 ALA A C 1
ATOM 1978 O O . ALA A 1 241 ? -7.711 13.455 9.525 1.00 82.12 241 ALA A O 1
ATOM 1979 N N . GLU A 1 242 ? -7.391 12.137 7.734 1.00 82.25 242 GLU A N 1
ATOM 1980 C CA . GLU A 1 242 ? -8.738 12.255 7.181 1.00 82.25 242 GLU A CA 1
ATOM 1981 C C . GLU A 1 242 ? -9.356 10.867 7.070 1.00 82.25 242 GLU A C 1
ATOM 1983 O O . GLU A 1 242 ? -8.771 9.943 6.502 1.00 82.25 242 GLU A O 1
ATOM 1988 N N . VAL A 1 243 ? -10.546 10.698 7.632 1.00 77.62 243 VAL A N 1
ATOM 1989 C CA . VAL A 1 243 ? -11.222 9.405 7.628 1.00 77.62 243 VAL A CA 1
ATOM 1990 C C . VAL A 1 243 ? -11.931 9.192 6.289 1.00 77.62 243 VAL A C 1
ATOM 1992 O O . VAL A 1 243 ? -12.601 10.085 5.775 1.00 77.62 243 VAL A O 1
ATOM 1995 N N . ASP A 1 244 ? -11.750 8.007 5.709 1.00 79.31 244 ASP A N 1
ATOM 1996 C CA . ASP A 1 244 ? -12.354 7.580 4.444 1.00 79.31 244 ASP A CA 1
ATOM 1997 C C . ASP A 1 244 ? -13.391 6.467 4.722 1.00 79.31 244 ASP A C 1
ATOM 1999 O O . ASP A 1 244 ? -13.740 6.153 5.859 1.00 79.31 244 ASP A O 1
ATOM 2003 N N . LYS A 1 245 ? -13.913 5.850 3.666 1.00 80.06 245 LYS A N 1
ATOM 2004 C CA . LYS A 1 245 ? -14.976 4.845 3.709 1.00 80.06 245 LYS A CA 1
ATOM 2005 C C . LYS A 1 245 ? -14.711 3.695 4.699 1.00 80.06 245 LYS A C 1
ATOM 2007 O O . LYS A 1 245 ? -13.669 3.037 4.651 1.00 80.06 245 LYS A O 1
ATOM 2012 N N . ILE A 1 246 ? -15.741 3.364 5.484 1.00 90.56 246 ILE A N 1
ATOM 2013 C CA . ILE A 1 246 ? -15.819 2.140 6.295 1.00 90.56 246 ILE A CA 1
ATOM 2014 C C . ILE A 1 246 ? -16.351 0.977 5.444 1.00 90.56 246 ILE A C 1
ATOM 2016 O O . ILE A 1 246 ? -17.351 1.103 4.729 1.00 90.56 246 ILE A O 1
ATOM 2020 N N . LEU A 1 247 ? -15.674 -0.170 5.514 1.00 90.81 247 LEU A N 1
ATOM 2021 C CA . LEU A 1 247 ? -16.003 -1.395 4.788 1.00 90.81 247 LEU A CA 1
ATOM 2022 C C . LEU A 1 247 ? -16.339 -2.525 5.761 1.00 90.81 247 LEU A C 1
ATOM 2024 O O . LEU A 1 247 ? -15.576 -2.804 6.681 1.00 90.81 247 LEU A O 1
ATOM 2028 N N . ASP A 1 248 ? -17.458 -3.204 5.520 1.00 91.38 248 ASP A N 1
ATOM 2029 C CA . ASP A 1 248 ? -17.821 -4.438 6.223 1.00 91.38 248 ASP A CA 1
ATOM 2030 C C . ASP A 1 248 ? -16.920 -5.599 5.770 1.00 91.38 248 ASP A C 1
ATOM 2032 O O . ASP A 1 248 ? -16.720 -5.821 4.567 1.00 91.38 248 ASP A O 1
ATOM 2036 N N . VAL A 1 249 ? -16.352 -6.325 6.734 1.00 90.00 249 VAL A N 1
ATOM 2037 C CA . VAL A 1 249 ? -15.449 -7.448 6.486 1.00 90.00 249 VAL A CA 1
ATOM 2038 C C . VAL A 1 249 ? -16.252 -8.729 6.284 1.00 90.00 249 VAL A C 1
ATOM 2040 O O . VAL A 1 249 ? -16.621 -9.437 7.219 1.00 90.00 249 VAL A O 1
ATOM 2043 N N . ASN A 1 250 ? -16.447 -9.083 5.016 1.00 88.94 250 ASN A N 1
ATOM 2044 C CA . ASN A 1 250 ? -16.907 -10.416 4.628 1.00 88.94 250 ASN A CA 1
ATOM 2045 C C . ASN A 1 250 ? -15.762 -11.457 4.671 1.00 88.94 250 ASN A C 1
ATOM 2047 O O . ASN A 1 250 ? -14.610 -11.122 4.952 1.00 88.94 250 ASN A O 1
ATOM 2051 N N . GLU A 1 251 ? -16.061 -12.728 4.362 1.00 79.44 251 GLU A N 1
ATOM 2052 C CA . GLU A 1 251 ? -15.072 -13.827 4.363 1.00 79.44 251 GLU A CA 1
ATOM 2053 C C . GLU A 1 251 ? -13.788 -13.509 3.578 1.00 79.44 251 GLU A C 1
ATOM 2055 O O . GLU A 1 251 ? -12.704 -13.886 4.015 1.00 79.44 251 GLU A O 1
ATOM 2060 N N . GLY A 1 252 ? -13.886 -12.770 2.466 1.00 81.12 252 GLY A N 1
ATOM 2061 C CA . GLY A 1 252 ? -12.738 -12.412 1.629 1.00 81.12 252 GLY A CA 1
ATOM 2062 C C . GLY A 1 252 ? -11.767 -11.422 2.278 1.00 81.12 252 GLY A C 1
ATOM 2063 O O . GLY A 1 252 ? -10.607 -11.371 1.889 1.00 81.12 252 GLY A O 1
ATOM 2064 N N . TYR A 1 253 ? -12.204 -10.672 3.294 1.00 87.50 253 TYR A N 1
ATOM 2065 C CA . TYR A 1 253 ? -11.388 -9.657 3.972 1.00 87.50 253 TYR A CA 1
ATOM 2066 C C . TYR A 1 253 ? -10.983 -10.047 5.399 1.00 87.50 253 TYR A C 1
ATOM 2068 O O . TYR A 1 253 ? -10.240 -9.310 6.048 1.00 87.50 253 TYR A O 1
ATOM 2076 N N . LYS A 1 254 ? -11.430 -11.202 5.914 1.00 90.12 254 LYS A N 1
ATOM 2077 C CA . LYS A 1 254 ? -11.118 -11.626 7.292 1.00 90.12 254 LYS A CA 1
ATOM 2078 C C . LYS A 1 254 ? -9.621 -11.784 7.540 1.00 90.12 254 LYS A C 1
ATOM 2080 O O . LYS A 1 254 ? -9.130 -11.344 8.579 1.00 90.12 254 LYS A O 1
ATOM 2085 N N . GLY A 1 255 ? -8.907 -12.389 6.588 1.00 91.81 255 GLY A N 1
ATOM 2086 C CA . GLY A 1 255 ? -7.450 -12.540 6.659 1.00 91.81 255 GLY A CA 1
ATOM 2087 C C . GLY A 1 255 ? -6.743 -11.186 6.730 1.00 91.81 255 GLY A C 1
ATOM 2088 O O . GLY A 1 255 ? -5.905 -10.972 7.605 1.00 91.81 255 GLY A O 1
ATOM 2089 N N . LEU A 1 256 ? -7.171 -10.239 5.890 1.00 93.69 256 LEU A N 1
ATOM 2090 C CA . LEU A 1 256 ? -6.635 -8.880 5.868 1.00 93.69 256 LEU A CA 1
ATOM 2091 C C . LEU A 1 256 ? -6.877 -8.145 7.194 1.00 93.69 256 LEU A C 1
ATOM 2093 O O . LEU A 1 256 ? -5.949 -7.581 7.768 1.00 93.69 256 LEU A O 1
ATOM 2097 N N . ALA A 1 257 ? -8.099 -8.210 7.733 1.00 95.94 257 ALA A N 1
ATOM 2098 C CA . ALA A 1 257 ? -8.419 -7.615 9.029 1.00 95.94 257 ALA A CA 1
ATOM 2099 C C . ALA A 1 257 ? -7.561 -8.211 10.158 1.00 95.94 257 ALA A C 1
ATOM 2101 O O . ALA A 1 257 ? -7.125 -7.496 11.057 1.00 95.94 257 ALA A O 1
ATOM 2102 N N . ALA A 1 258 ? -7.302 -9.522 10.138 1.00 95.81 258 ALA A N 1
ATOM 2103 C CA . ALA A 1 258 ? -6.418 -10.161 11.113 1.00 95.81 258 ALA A CA 1
ATOM 2104 C C . ALA A 1 258 ? -4.978 -9.633 11.005 1.00 95.81 258 ALA A C 1
ATOM 2106 O O . ALA A 1 258 ? -4.373 -9.317 12.028 1.00 95.81 258 ALA A O 1
ATOM 2107 N N . LYS A 1 259 ? -4.462 -9.456 9.784 1.00 96.31 259 LYS A N 1
ATOM 2108 C CA . LYS A 1 259 ? -3.131 -8.884 9.546 1.00 96.31 259 LYS A CA 1
ATOM 2109 C C . LYS A 1 259 ? -3.020 -7.420 9.963 1.00 96.31 259 LYS A C 1
ATOM 2111 O O . LYS A 1 259 ? -2.020 -7.039 10.565 1.00 96.31 259 LYS A O 1
ATOM 2116 N N .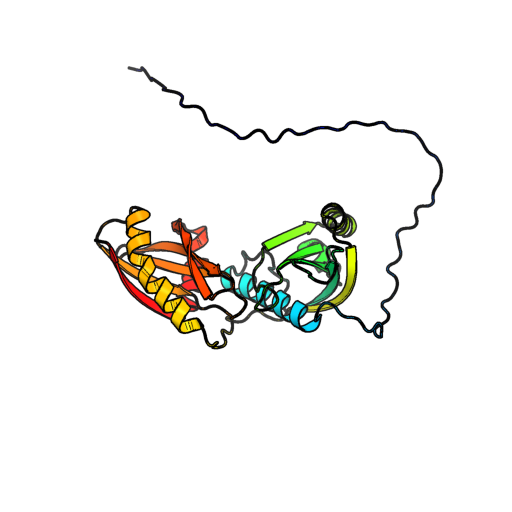 TYR A 1 260 ? -4.051 -6.610 9.731 1.00 96.81 260 TYR A N 1
ATOM 2117 C CA . TYR A 1 260 ? -4.091 -5.232 10.228 1.00 96.81 260 TYR 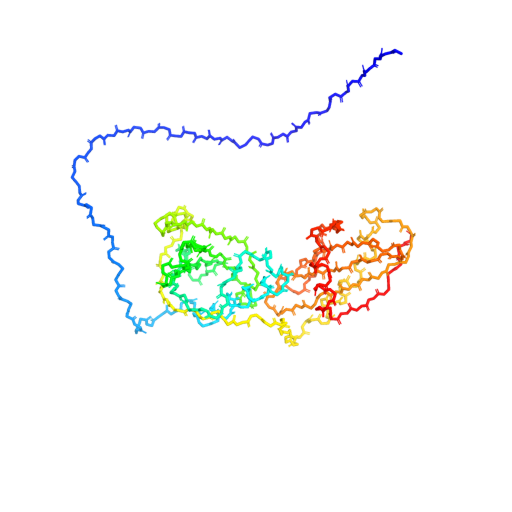A CA 1
ATOM 2118 C C . TYR A 1 260 ? -4.099 -5.159 11.758 1.00 96.81 260 TYR A C 1
ATOM 2120 O O . TYR A 1 260 ? -3.377 -4.334 12.312 1.00 96.81 260 TYR A O 1
ATOM 2128 N N . ARG A 1 261 ? -4.815 -6.058 12.451 1.00 96.94 261 ARG A N 1
ATOM 2129 C CA . ARG A 1 261 ? -4.717 -6.171 13.920 1.00 96.94 261 ARG A CA 1
ATOM 2130 C C . ARG A 1 261 ? -3.323 -6.604 14.374 1.00 96.94 261 ARG A C 1
ATOM 2132 O O . ARG A 1 261 ? -2.798 -6.058 15.335 1.00 96.94 261 ARG A O 1
ATOM 2139 N N . GLU A 1 262 ? -2.712 -7.574 13.692 1.00 96.81 262 GLU A N 1
ATOM 2140 C CA . GLU A 1 262 ? -1.354 -8.047 14.004 1.00 96.81 262 GLU A CA 1
ATOM 2141 C C . GLU A 1 262 ? -0.309 -6.924 13.868 1.00 96.81 262 GLU A C 1
ATOM 2143 O O . GLU A 1 262 ? 0.670 -6.879 14.618 1.00 96.81 262 GLU A O 1
ATOM 2148 N N . ALA A 1 263 ? -0.516 -6.014 12.919 1.00 96.81 263 ALA A N 1
ATOM 2149 C CA . ALA A 1 263 ? 0.310 -4.836 12.679 1.00 96.81 263 ALA A CA 1
ATOM 2150 C C . ALA A 1 263 ? -0.179 -3.580 13.426 1.00 96.81 263 ALA A C 1
ATOM 2152 O O . ALA A 1 263 ? 0.222 -2.477 13.068 1.00 96.81 263 ALA A O 1
ATOM 2153 N N . ALA A 1 264 ? -1.056 -3.704 14.427 1.00 97.50 264 ALA A N 1
ATOM 2154 C CA . ALA A 1 264 ? -1.585 -2.544 15.133 1.00 97.50 264 ALA A CA 1
ATOM 2155 C C . ALA A 1 264 ? -0.543 -1.898 16.058 1.00 97.50 264 ALA A C 1
ATOM 2157 O O . ALA A 1 264 ? 0.101 -2.578 16.858 1.00 97.50 264 ALA A O 1
ATOM 2158 N N . VAL A 1 265 ? -0.437 -0.570 15.988 1.00 97.06 265 VAL A N 1
ATOM 2159 C CA . VAL A 1 265 ? 0.354 0.251 16.922 1.00 97.06 265 VAL A CA 1
ATOM 2160 C C . VAL A 1 265 ? -0.454 0.630 18.164 1.00 97.06 265 VAL A C 1
ATOM 2162 O O . VAL A 1 265 ? 0.103 0.875 19.235 1.00 97.06 265 VAL A O 1
ATOM 2165 N N . LYS A 1 266 ? -1.788 0.650 18.048 1.00 97.38 266 LYS A N 1
ATOM 2166 C CA . LYS A 1 266 ? -2.694 1.023 19.136 1.00 97.38 266 LYS A CA 1
ATOM 2167 C C . LYS A 1 266 ? -3.989 0.216 19.094 1.00 97.38 266 LYS A C 1
ATOM 2169 O O . LYS A 1 266 ? -4.597 0.075 18.037 1.00 97.38 266 LYS A O 1
ATOM 2174 N N . GLU A 1 267 ? -4.425 -0.248 20.262 1.00 97.94 267 GLU A N 1
ATOM 2175 C CA . GLU A 1 267 ? -5.778 -0.753 20.523 1.00 97.94 267 GLU A CA 1
ATOM 2176 C C . GLU A 1 267 ? -6.496 0.243 21.443 1.00 97.94 267 GLU A C 1
ATOM 2178 O O . GLU A 1 267 ? -5.911 0.704 22.429 1.00 97.94 267 GLU A O 1
ATOM 2183 N N . ILE A 1 268 ? -7.746 0.579 21.121 1.00 97.00 268 ILE A N 1
ATOM 2184 C CA . ILE A 1 268 ? -8.596 1.468 21.920 1.00 97.00 268 ILE A CA 1
ATOM 2185 C C . ILE A 1 268 ? -10.010 0.894 22.061 1.00 97.00 268 ILE A C 1
ATOM 2187 O O . ILE A 1 268 ? -10.533 0.255 21.145 1.00 97.00 268 ILE A O 1
ATOM 2191 N N . ASP A 1 269 ? -10.648 1.176 23.195 1.00 97.06 269 ASP A N 1
ATOM 2192 C CA . ASP A 1 269 ? -12.086 0.980 23.372 1.00 97.06 269 ASP A CA 1
ATOM 2193 C C . ASP A 1 269 ? -12.829 2.243 22.907 1.00 97.06 269 ASP A C 1
ATOM 2195 O O . ASP A 1 269 ? -12.489 3.362 23.297 1.00 97.06 269 ASP A O 1
ATOM 2199 N N . VAL A 1 270 ? -13.858 2.065 22.079 1.00 95.12 270 VAL A N 1
ATOM 2200 C CA . VAL A 1 270 ? -14.648 3.142 21.473 1.00 95.12 270 VAL A CA 1
ATOM 2201 C C . VAL A 1 270 ? -16.105 3.011 21.892 1.00 95.12 270 VAL A C 1
ATOM 2203 O O . VAL A 1 270 ? -16.712 1.947 21.768 1.00 95.12 270 VAL A O 1
ATOM 2206 N N . THR A 1 271 ? -16.692 4.113 22.355 1.00 93.88 271 THR A N 1
ATOM 2207 C CA . THR A 1 271 ? -18.126 4.198 22.652 1.00 93.88 271 THR A CA 1
ATOM 2208 C C . THR A 1 271 ? -18.823 5.048 21.599 1.00 93.88 271 THR A C 1
ATOM 2210 O O . THR A 1 271 ? -18.482 6.216 21.453 1.00 93.88 271 THR A O 1
ATOM 2213 N N . VAL A 1 272 ? -19.809 4.469 20.918 1.00 92.44 272 VAL A N 1
ATOM 2214 C CA . VAL A 1 272 ? -20.746 5.175 20.024 1.00 92.44 272 VAL A CA 1
ATOM 2215 C C . VAL A 1 272 ? -21.998 5.481 20.842 1.00 92.44 272 VAL A C 1
ATOM 2217 O O . VAL A 1 272 ? -22.525 4.558 21.483 1.00 92.44 272 VAL A O 1
ATOM 2220 N N . GLN A 1 273 ? -22.433 6.744 20.880 1.00 85.19 273 GLN A N 1
ATOM 2221 C CA . GLN A 1 273 ? -23.576 7.177 21.697 1.00 85.19 273 GLN A CA 1
ATOM 2222 C C . GLN A 1 273 ? -24.906 7.077 20.953 1.00 85.19 273 GLN A C 1
ATOM 2224 O O . GLN A 1 273 ? -24.972 7.355 19.742 1.00 85.19 273 GLN A O 1
#

Secondary structure (DSSP, 8-state):
------------------------------------PPPPP-TT----SS-HHHHHHHHHHHHHHHHHHHGGG-TTTT-TTEEEEEEEEEE--SS---EEEEEEEESSHHHHHHH-EEEEEEEEETTEE-SS--EEEEES-HHHHHHHHHHTTEEEEEEEEEEE----SPP----TTHHHHHHHHHHHHHHHHHHTTPPSEEEEEEEE---TT-SEEEEEEEETTS-EEEEEEEE-TTS-EEEEEEEE--GGGHHHHHHHHHTEEEEEEEEE-

Sequence (273 aa):
MKKLKYVLLPFIFGIFIIQICSCSYTNGIGKSDIIPTPTPFNENGNNHLIDIEELKESVANLIYDDIWFFGDSSDFDGFENKTFKIGVYIKNKNDNIDSIFICMYPEEEIYREKMGYTALMVLNGKRGFHNELSIYFKDDNEANIVKQIEDLKYAFYCNGKIKIEKSLKPDYQSFTDKEIIIQNIIEFIPQDLEQAGFTSGQYKAYIRDFRENDYRTYVVIDDKKGNTWIQKVGISDNGEAEVDKILDVNEGYKGLAAKYREAAVKEIDVTVQ